Protein AF-A0A540VEU3-F1 (afdb_monomer_lite)

Organism: NCBI:txid1204385

Radius of gyration: 24.9 Å; chains: 1; bounding box: 62×46×60 Å

Foldseek 3Di:
DDDPLVVLVVVLVVCPVPLQVSLVSLLVQLDPVDADVSLLSSLVSLLVRPDLVSLVSLVVSLVVCVVVQCPRPPLCPSVLSSLSSCLVNPEPVCLVVLVCQLPDWHQDPDRRATRSLSSNLSSLNSCVSHVPPCSLVSLLCFLQDPRQDLVPSGPNLSSLVVCLVVVVLPSLVVQLPDDPVRHRLQSLLSSLLSCLAPDPVCLVVSCVVPLPPPDLSNLNSPLNSQQNRPVHHPPLVSLLVCLQPNPDLVSNLSSLLCLLVVPDPVSVVSLLVSLLVRQDLSSLVSNLVNLVVPVPDPSSVVSNVSSVVNVVVD

Structure (mmCIF, N/CA/C/O backbone):
data_AF-A0A540VEU3-F1
#
_entry.id   AF-A0A540VEU3-F1
#
loop_
_atom_site.group_PDB
_atom_site.id
_atom_site.type_symbol
_atom_site.label_atom_id
_atom_site.label_alt_id
_atom_site.label_comp_id
_atom_site.label_asym_id
_atom_site.label_entity_id
_atom_site.label_seq_id
_atom_site.pdbx_PDB_ins_code
_atom_site.Cartn_x
_atom_site.Cartn_y
_atom_site.Cartn_z
_atom_site.occupancy
_atom_site.B_iso_or_equiv
_atom_site.auth_seq_id
_atom_site.auth_comp_id
_atom_site.auth_asym_id
_atom_site.auth_atom_id
_atom_site.pdbx_PDB_model_num
ATOM 1 N N . MET A 1 1 ? 13.322 27.407 -35.351 1.00 46.12 1 MET A N 1
ATOM 2 C CA . MET A 1 1 ? 13.446 25.940 -35.495 1.00 46.12 1 MET A CA 1
ATOM 3 C C . MET A 1 1 ? 13.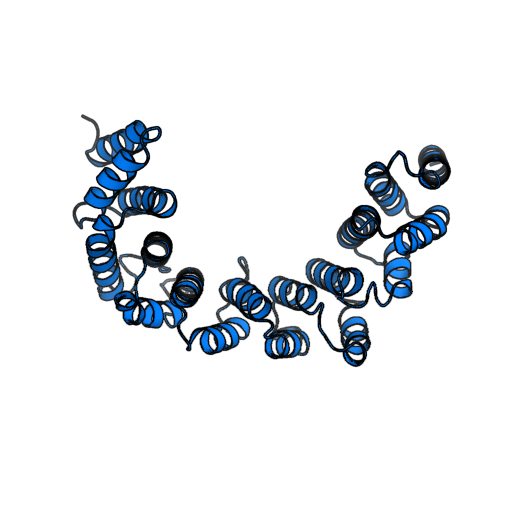249 25.340 -34.114 1.00 46.12 1 MET A C 1
ATOM 5 O O . MET A 1 1 ? 13.962 25.756 -33.205 1.00 46.12 1 MET A O 1
ATOM 9 N N . ALA A 1 2 ? 12.239 24.488 -33.925 1.00 49.38 2 ALA A N 1
ATOM 10 C CA . ALA A 1 2 ? 12.034 23.798 -32.650 1.00 49.38 2 ALA A CA 1
ATOM 11 C C . ALA A 1 2 ? 13.223 22.861 -32.379 1.00 49.38 2 ALA A C 1
ATOM 13 O O . ALA A 1 2 ? 13.887 22.408 -33.314 1.00 49.38 2 ALA A O 1
ATOM 14 N N . ARG A 1 3 ? 13.561 22.611 -31.109 1.00 62.72 3 ARG A N 1
ATOM 15 C CA . ARG A 1 3 ? 14.628 21.651 -30.797 1.00 62.72 3 ARG A CA 1
ATOM 16 C C . ARG A 1 3 ? 14.104 20.237 -31.091 1.00 62.72 3 ARG A C 1
ATOM 18 O O . ARG A 1 3 ? 12.946 19.965 -30.792 1.00 62.72 3 ARG A O 1
ATOM 25 N N . PRO A 1 4 ? 14.942 19.296 -31.563 1.00 69.94 4 PRO A N 1
ATOM 26 C CA . PRO A 1 4 ? 14.507 17.937 -31.933 1.00 69.94 4 PRO A CA 1
ATOM 27 C C . PRO A 1 4 ? 13.807 17.158 -30.797 1.00 69.94 4 PRO A C 1
ATOM 29 O O . PRO A 1 4 ? 13.032 16.234 -31.042 1.00 69.94 4 PRO A O 1
ATOM 32 N N . LYS A 1 5 ? 14.045 17.543 -29.534 1.00 77.12 5 LYS A N 1
ATOM 33 C CA . LYS A 1 5 ? 13.323 17.032 -28.358 1.00 77.12 5 LYS A CA 1
ATOM 34 C C . LYS A 1 5 ? 11.842 17.437 -28.354 1.00 77.12 5 LYS A C 1
ATOM 36 O O . LYS A 1 5 ? 11.004 16.614 -27.994 1.00 77.12 5 LYS A O 1
ATOM 41 N N . ASP A 1 6 ? 11.534 18.674 -28.729 1.00 82.19 6 ASP A N 1
ATOM 42 C CA . ASP A 1 6 ? 10.184 19.236 -28.650 1.00 82.19 6 ASP A CA 1
ATOM 43 C C . ASP A 1 6 ? 9.285 18.611 -29.722 1.00 82.19 6 ASP A C 1
ATOM 45 O O . ASP A 1 6 ? 8.168 18.205 -29.423 1.00 82.19 6 ASP A O 1
ATOM 49 N N . GLU A 1 7 ? 9.819 18.408 -30.928 1.00 90.44 7 GLU A N 1
ATOM 50 C CA . GLU A 1 7 ? 9.122 17.726 -32.028 1.00 90.44 7 GLU A CA 1
ATOM 51 C C . GLU A 1 7 ? 8.808 16.262 -31.683 1.00 90.44 7 GLU A C 1
ATOM 53 O O . GLU A 1 7 ? 7.692 15.793 -31.893 1.00 90.44 7 GLU A O 1
ATOM 58 N N . THR A 1 8 ? 9.763 15.550 -31.069 1.00 94.06 8 THR A N 1
ATOM 59 C CA . THR A 1 8 ? 9.564 14.154 -30.638 1.00 94.06 8 THR A CA 1
ATOM 60 C C . THR A 1 8 ? 8.440 14.041 -29.601 1.00 94.06 8 THR A C 1
ATOM 62 O O . THR A 1 8 ? 7.600 13.144 -29.677 1.00 94.06 8 THR A O 1
ATOM 65 N N . MET A 1 9 ? 8.414 14.953 -28.626 1.00 94.62 9 MET A N 1
ATOM 66 C CA . MET A 1 9 ? 7.387 14.978 -27.582 1.00 94.62 9 MET A CA 1
ATOM 67 C C . MET A 1 9 ? 6.013 15.358 -28.140 1.00 94.62 9 MET A C 1
ATOM 69 O O . MET A 1 9 ? 5.022 14.729 -27.776 1.00 94.62 9 MET A O 1
ATOM 73 N N . GLN A 1 10 ? 5.956 16.332 -29.052 1.00 94.56 10 GLN A N 1
ATOM 74 C CA . GLN A 1 10 ? 4.725 16.714 -29.746 1.00 94.56 10 GLN A CA 1
ATOM 75 C C . GLN A 1 10 ? 4.165 15.557 -30.572 1.00 94.56 10 GLN A C 1
ATOM 77 O O . GLN A 1 10 ? 2.971 15.290 -30.504 1.00 94.56 10 GLN A O 1
ATOM 82 N N . GLN A 1 11 ? 5.014 14.822 -31.293 1.00 96.12 11 GLN A N 1
ATOM 83 C CA . GLN A 1 11 ? 4.578 13.654 -32.055 1.00 96.12 11 GLN A CA 1
ATOM 84 C C . GLN A 1 11 ? 4.037 12.544 -31.143 1.00 96.12 11 GLN A C 1
ATOM 86 O O . GLN A 1 11 ? 2.986 11.974 -31.427 1.00 96.12 11 GLN A O 1
ATOM 91 N N . LEU A 1 12 ? 4.708 12.265 -30.019 1.00 96.38 12 LEU A N 1
ATOM 92 C CA . LEU A 1 12 ? 4.225 11.283 -29.044 1.00 96.38 12 LEU A CA 1
ATOM 93 C C . LEU A 1 12 ? 2.861 11.690 -28.457 1.00 96.38 12 LEU A C 1
ATOM 95 O O . LEU A 1 12 ? 2.008 10.832 -28.242 1.00 96.38 12 LEU A O 1
ATOM 99 N N . GLN A 1 13 ? 2.643 12.986 -28.218 1.00 96.12 13 GLN A N 1
ATOM 100 C CA . GLN A 1 13 ? 1.366 13.527 -27.740 1.00 96.12 13 GLN A CA 1
ATOM 101 C C . GLN A 1 13 ? 0.275 13.507 -28.814 1.00 96.12 13 GLN A C 1
ATOM 103 O O . GLN A 1 13 ? -0.867 13.181 -28.504 1.00 96.12 13 GLN A O 1
ATOM 108 N N . ALA A 1 14 ? 0.612 13.803 -30.070 1.00 97.31 14 ALA A N 1
ATOM 109 C CA . ALA A 1 14 ? -0.336 13.783 -31.182 1.00 97.31 14 ALA A CA 1
ATOM 110 C C . ALA A 1 14 ? -0.962 12.392 -31.389 1.00 97.31 14 ALA A C 1
ATOM 112 O O . ALA A 1 14 ? -2.118 12.291 -31.784 1.00 97.31 14 ALA A O 1
ATOM 113 N N . LEU A 1 15 ? -0.227 11.326 -31.053 1.00 97.88 15 LEU A N 1
ATOM 114 C CA . LEU A 1 15 ? -0.694 9.939 -31.122 1.00 97.88 15 LEU A CA 1
ATOM 115 C C . LEU A 1 15 ? -1.530 9.495 -29.903 1.00 97.88 15 LEU A C 1
ATOM 117 O O . LEU A 1 15 ? -1.881 8.324 -29.817 1.00 97.88 15 LEU A O 1
ATOM 121 N N . ALA A 1 16 ? -1.868 10.374 -28.951 1.00 96.50 16 ALA A N 1
ATOM 122 C CA . ALA A 1 16 ? -2.561 9.984 -27.711 1.00 96.50 16 ALA A CA 1
ATOM 123 C C . ALA A 1 16 ? -3.934 9.317 -27.924 1.00 96.50 16 ALA A C 1
ATOM 125 O O . ALA A 1 16 ? -4.389 8.565 -27.065 1.00 96.50 16 ALA A O 1
ATOM 126 N N . HIS A 1 17 ? -4.586 9.569 -29.061 1.00 97.06 17 HIS A N 1
ATOM 127 C CA . HIS A 1 17 ? -5.858 8.938 -29.428 1.00 97.06 17 HIS A CA 1
ATOM 128 C C . HIS A 1 17 ? -5.688 7.621 -30.206 1.00 97.06 17 HIS A C 1
ATOM 130 O O . HIS A 1 17 ? -6.678 6.979 -30.546 1.00 97.06 17 HIS A O 1
ATOM 136 N N . GLU A 1 18 ? -4.447 7.187 -30.445 1.00 98.12 18 GLU A N 1
ATOM 137 C CA . GLU A 1 18 ? -4.097 5.955 -31.155 1.00 98.12 18 GLU A CA 1
ATOM 138 C C . GLU A 1 18 ? -3.132 5.097 -30.309 1.00 98.12 18 GLU A C 1
ATOM 140 O O . GLU A 1 18 ? -1.935 5.029 -30.608 1.00 98.12 18 GLU A O 1
ATOM 145 N N . PRO A 1 19 ? -3.617 4.404 -29.255 1.00 97.56 19 PRO A N 1
ATOM 146 C CA . PRO A 1 19 ? -2.767 3.738 -28.259 1.00 97.56 19 PRO A CA 1
ATOM 147 C C . PRO A 1 19 ? -1.689 2.812 -28.838 1.00 97.56 19 PRO A C 1
ATOM 149 O O . PRO A 1 19 ? -0.535 2.846 -28.415 1.00 97.56 19 PRO A O 1
ATOM 152 N N . ALA A 1 20 ? -2.041 2.009 -29.847 1.00 97.94 20 ALA A N 1
ATOM 153 C CA . ALA A 1 20 ? -1.109 1.085 -30.488 1.00 97.94 20 ALA A CA 1
ATOM 154 C C . ALA A 1 20 ? -0.002 1.813 -31.273 1.00 97.94 20 ALA A C 1
ATOM 156 O O . ALA A 1 20 ? 1.170 1.443 -31.173 1.00 97.94 20 ALA A O 1
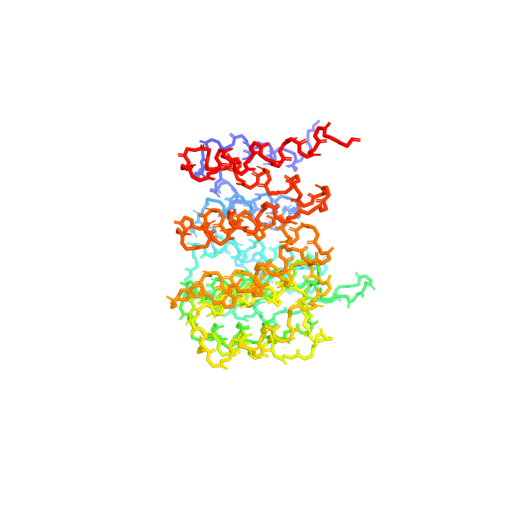ATOM 157 N N . ALA A 1 21 ? -0.356 2.865 -32.021 1.00 98.19 21 ALA A N 1
ATOM 158 C CA . ALA A 1 21 ? 0.604 3.677 -32.767 1.00 98.19 21 ALA A CA 1
ATOM 159 C C . ALA A 1 21 ? 1.501 4.481 -31.819 1.00 98.19 21 ALA A C 1
ATOM 161 O O . ALA A 1 21 ? 2.715 4.554 -32.022 1.00 98.19 21 ALA A O 1
ATOM 162 N N . GLN A 1 22 ? 0.926 5.020 -30.741 1.00 98.50 22 GLN A N 1
ATOM 163 C CA . GLN A 1 22 ? 1.665 5.722 -29.699 1.00 98.50 22 GLN A CA 1
ATOM 164 C C . GLN A 1 22 ? 2.698 4.812 -29.030 1.00 98.50 22 GLN A C 1
ATOM 166 O O . GLN A 1 22 ? 3.853 5.211 -28.878 1.00 98.50 22 GLN A O 1
ATOM 171 N N . ALA A 1 23 ? 2.313 3.585 -28.670 1.00 98.44 23 ALA A N 1
ATOM 172 C CA . ALA A 1 23 ? 3.204 2.619 -28.034 1.00 98.44 23 ALA A CA 1
ATOM 173 C C . ALA A 1 23 ? 4.316 2.139 -28.982 1.00 98.44 23 ALA A C 1
ATOM 175 O O . ALA A 1 23 ? 5.485 2.079 -28.591 1.00 98.44 23 ALA A O 1
ATOM 176 N N . ALA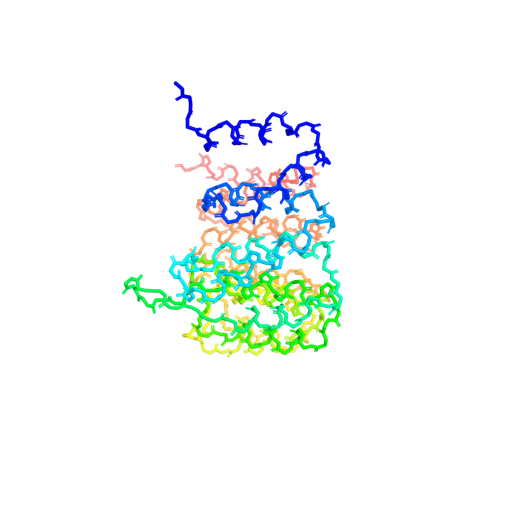 A 1 24 ? 3.983 1.878 -30.251 1.00 98.38 24 ALA A N 1
ATOM 177 C CA . ALA A 1 24 ? 4.972 1.553 -31.275 1.00 98.38 24 ALA A CA 1
ATOM 178 C C . ALA A 1 24 ? 5.977 2.701 -31.470 1.00 98.38 24 ALA A C 1
ATOM 180 O O . ALA A 1 24 ? 7.187 2.470 -31.491 1.00 98.38 24 ALA A O 1
ATOM 181 N N . PHE A 1 25 ? 5.503 3.951 -31.538 1.00 98.50 25 PHE A N 1
ATOM 182 C CA . PHE A 1 25 ? 6.374 5.120 -31.626 1.00 98.50 25 PHE A CA 1
ATOM 183 C C . PHE A 1 25 ? 7.244 5.272 -30.371 1.00 98.50 25 PHE A C 1
ATOM 185 O O . PHE A 1 25 ? 8.460 5.419 -30.498 1.00 98.50 25 PHE A O 1
ATOM 192 N N . ALA A 1 26 ? 6.665 5.143 -29.173 1.00 98.44 26 ALA A N 1
ATOM 193 C CA . ALA A 1 26 ? 7.379 5.188 -27.896 1.00 98.44 26 ALA A CA 1
ATOM 194 C C . ALA A 1 26 ? 8.529 4.171 -27.832 1.00 98.44 26 ALA A C 1
ATOM 196 O O . ALA A 1 26 ? 9.628 4.514 -27.390 1.00 98.44 26 ALA A O 1
ATOM 197 N N . ALA A 1 27 ? 8.330 2.954 -28.345 1.00 98.31 27 ALA A N 1
ATOM 198 C CA . ALA A 1 27 ? 9.375 1.933 -28.404 1.00 98.31 27 ALA A CA 1
ATOM 199 C C . ALA A 1 27 ? 10.611 2.395 -29.204 1.00 98.31 27 ALA A C 1
ATOM 201 O O . ALA A 1 27 ? 11.749 2.127 -28.807 1.00 98.31 27 ALA A O 1
ATOM 202 N N . THR A 1 28 ? 10.419 3.166 -30.283 1.00 97.75 28 THR A N 1
ATOM 203 C CA . THR A 1 28 ? 11.530 3.730 -31.081 1.00 97.75 28 THR A CA 1
ATOM 204 C C . THR A 1 28 ? 12.337 4.798 -30.330 1.00 97.75 28 THR A C 1
ATOM 206 O O . THR A 1 28 ? 13.493 5.084 -30.673 1.00 97.75 28 THR A O 1
ATOM 209 N N . LEU A 1 29 ? 11.757 5.371 -29.270 1.00 97.75 29 LEU A N 1
ATOM 210 C CA . LEU A 1 29 ? 12.364 6.423 -28.456 1.00 97.75 29 LEU A CA 1
ATOM 211 C C . LEU A 1 29 ? 13.278 5.885 -27.347 1.00 97.75 29 LEU A C 1
ATOM 213 O O . LEU A 1 29 ? 14.032 6.653 -26.755 1.00 97.75 29 LEU A O 1
ATOM 217 N N . LEU A 1 30 ? 13.304 4.571 -27.102 1.00 97.31 30 LEU A N 1
ATOM 218 C CA . LEU A 1 30 ? 14.138 3.936 -26.065 1.00 97.31 30 LEU A CA 1
ATOM 219 C C . LEU A 1 30 ? 15.633 3.834 -26.430 1.00 97.31 30 LEU A C 1
ATOM 221 O O . LEU A 1 30 ? 16.417 3.156 -25.765 1.00 97.31 30 LEU A O 1
ATOM 225 N N . THR A 1 31 ? 16.061 4.510 -27.494 1.00 94.12 31 THR A N 1
ATOM 226 C CA . THR A 1 31 ? 17.442 4.468 -27.983 1.00 94.12 31 THR A CA 1
ATOM 227 C C . THR A 1 31 ? 18.355 5.466 -27.250 1.00 94.12 31 THR A C 1
ATOM 229 O O . THR A 1 31 ? 17.885 6.467 -26.698 1.00 94.12 31 THR A O 1
ATOM 232 N N . PRO A 1 32 ? 19.688 5.249 -27.259 1.00 90.00 32 PRO A N 1
ATOM 233 C CA . PRO A 1 32 ? 20.646 6.130 -26.592 1.00 90.00 32 PRO A CA 1
ATOM 234 C C . PRO A 1 32 ? 20.684 7.586 -27.044 1.00 90.00 32 PRO A C 1
ATOM 236 O O . PRO A 1 32 ? 21.184 8.417 -26.291 1.00 90.00 32 PRO A O 1
ATOM 239 N N . ARG A 1 33 ? 20.182 7.885 -28.248 1.00 92.75 33 ARG A N 1
ATOM 240 C CA . ARG A 1 33 ? 20.184 9.239 -28.820 1.00 92.75 33 ARG A CA 1
ATOM 241 C C . ARG A 1 33 ? 19.256 10.207 -28.083 1.00 92.75 33 ARG A C 1
ATOM 243 O O . ARG A 1 33 ? 19.409 11.415 -28.223 1.00 92.75 33 ARG A O 1
ATOM 250 N N . TYR A 1 34 ? 18.293 9.684 -27.326 1.00 93.56 34 TYR A N 1
ATOM 251 C CA . TYR A 1 34 ? 17.326 10.481 -26.584 1.00 93.56 34 TYR A CA 1
ATOM 252 C C . TYR A 1 34 ? 17.726 10.633 -25.114 1.00 93.56 34 TYR A C 1
ATOM 254 O O . TYR A 1 34 ? 18.362 9.757 -24.527 1.00 93.56 34 TYR A O 1
ATOM 262 N N . GLY A 1 35 ? 17.357 11.772 -24.526 1.00 92.00 35 GLY A N 1
ATOM 263 C CA . GLY A 1 35 ? 17.616 12.081 -23.120 1.00 92.00 35 GLY A CA 1
ATOM 264 C C . GLY A 1 35 ? 16.517 11.588 -22.172 1.00 92.00 35 GLY A C 1
ATOM 265 O O . GLY A 1 35 ? 15.421 11.222 -22.600 1.00 92.00 35 GLY A O 1
ATOM 266 N N . ARG A 1 36 ? 16.794 11.679 -20.863 1.00 92.69 36 ARG A N 1
ATOM 267 C CA . ARG A 1 36 ? 15.941 11.194 -19.759 1.00 92.69 36 ARG A CA 1
ATOM 268 C C . ARG A 1 36 ? 14.462 11.557 -19.892 1.00 92.69 36 ARG A C 1
ATOM 270 O O . ARG A 1 36 ? 13.620 10.685 -19.741 1.00 92.69 36 ARG A O 1
ATOM 277 N N . SER A 1 37 ? 14.135 12.809 -20.212 1.00 93.81 37 SER A N 1
ATOM 278 C CA . SER A 1 37 ? 12.735 13.252 -20.309 1.00 93.81 37 SER A CA 1
ATOM 279 C C . SER A 1 37 ? 11.947 12.538 -21.414 1.00 93.81 37 SER A C 1
ATOM 281 O O . SER A 1 37 ? 10.765 12.270 -21.248 1.00 93.81 37 SER A O 1
ATOM 283 N N . VAL A 1 38 ? 12.599 12.232 -22.542 1.00 96.31 38 VAL A N 1
ATOM 284 C CA . VAL A 1 38 ? 11.963 11.503 -23.650 1.00 96.31 38 VAL A CA 1
ATOM 285 C C . VAL A 1 38 ? 11.781 10.037 -23.262 1.00 96.31 38 VAL A C 1
ATOM 287 O O . VAL A 1 38 ? 10.718 9.477 -23.505 1.00 96.31 38 VAL A O 1
ATOM 290 N N . HIS A 1 39 ? 12.772 9.431 -22.594 1.00 96.75 39 HIS A N 1
ATOM 291 C CA . HIS A 1 39 ? 12.632 8.073 -22.055 1.00 96.75 39 HIS A CA 1
ATOM 292 C C . HIS A 1 39 ? 11.503 7.980 -21.032 1.00 96.75 39 HIS A C 1
ATOM 294 O O . HIS A 1 39 ? 10.694 7.072 -21.137 1.00 96.75 39 HIS A O 1
ATOM 300 N N . GLN A 1 40 ? 11.389 8.925 -20.097 1.00 97.00 40 GLN A N 1
ATOM 301 C CA . GLN A 1 40 ? 10.294 8.940 -19.118 1.00 97.00 40 GLN A CA 1
ATOM 302 C C . GLN A 1 40 ? 8.922 8.995 -19.794 1.00 97.00 40 GLN A C 1
ATOM 304 O O . GLN A 1 40 ? 8.038 8.222 -19.437 1.00 97.00 40 GLN A O 1
ATOM 309 N N . ALA A 1 41 ? 8.755 9.861 -20.796 1.00 97.69 41 ALA A N 1
ATOM 310 C CA . ALA A 1 41 ? 7.503 9.960 -21.539 1.00 97.69 41 ALA A CA 1
ATOM 311 C C . ALA A 1 41 ? 7.187 8.674 -22.318 1.00 97.69 41 ALA A C 1
ATOM 313 O O . ALA A 1 41 ? 6.066 8.178 -22.256 1.00 97.69 41 ALA A O 1
ATOM 314 N N . ALA A 1 42 ? 8.179 8.105 -23.007 1.00 98.31 42 ALA A N 1
ATOM 315 C CA . ALA A 1 42 ? 8.021 6.853 -23.740 1.00 98.31 42 ALA A CA 1
ATOM 316 C C . ALA A 1 42 ? 7.675 5.674 -22.812 1.00 98.31 42 ALA A C 1
ATOM 318 O O . ALA A 1 42 ? 6.778 4.895 -23.116 1.00 98.31 42 ALA A O 1
ATOM 319 N N . LEU A 1 43 ? 8.345 5.566 -21.661 1.00 98.56 43 LEU A N 1
ATOM 320 C CA . LEU A 1 43 ? 8.078 4.528 -20.663 1.00 98.56 43 LEU A CA 1
ATOM 321 C C . LEU A 1 43 ? 6.681 4.672 -20.055 1.00 98.56 43 LEU A C 1
ATOM 323 O O . LEU A 1 43 ? 5.993 3.671 -19.910 1.00 98.56 43 LEU A O 1
ATOM 327 N N . ALA A 1 44 ? 6.223 5.899 -19.785 1.00 98.25 44 ALA A N 1
ATOM 328 C CA . ALA A 1 44 ? 4.863 6.140 -19.303 1.00 98.25 44 ALA A CA 1
ATOM 329 C C . ALA A 1 44 ? 3.789 5.715 -20.322 1.00 98.25 44 ALA A C 1
ATOM 331 O O . ALA A 1 44 ? 2.729 5.231 -19.928 1.00 98.25 44 ALA A O 1
ATOM 332 N N . VAL A 1 45 ? 4.052 5.865 -21.628 1.00 98.50 45 VAL A N 1
ATOM 333 C CA . VAL A 1 45 ? 3.171 5.315 -22.673 1.00 98.50 45 VAL A CA 1
ATOM 334 C C . VAL A 1 45 ? 3.192 3.788 -22.640 1.00 98.50 45 VAL A C 1
ATOM 336 O O . VAL A 1 45 ? 2.129 3.181 -22.630 1.00 98.50 45 VAL A O 1
ATOM 339 N N . LEU A 1 46 ? 4.373 3.166 -22.590 1.00 98.56 46 LEU A N 1
ATOM 340 C CA . LEU A 1 46 ? 4.510 1.702 -22.617 1.00 98.56 46 LEU A CA 1
ATOM 341 C C . LEU A 1 46 ? 3.949 1.010 -21.367 1.00 98.56 46 LEU A C 1
ATOM 343 O O . LEU A 1 46 ? 3.468 -0.112 -21.468 1.00 98.56 46 LEU A O 1
ATOM 347 N N . GLU A 1 47 ? 3.972 1.678 -20.213 1.00 98.12 47 GLU A N 1
ATOM 348 C CA . GLU A 1 47 ? 3.322 1.208 -18.984 1.00 98.12 47 GLU A CA 1
ATOM 349 C C . GLU A 1 47 ? 1.791 1.162 -19.135 1.00 98.12 47 GLU A C 1
ATOM 351 O O . GLU A 1 47 ? 1.157 0.205 -18.700 1.00 98.12 47 GLU A O 1
ATOM 356 N N . ARG A 1 48 ? 1.184 2.155 -19.804 1.00 98.00 48 ARG A N 1
ATOM 357 C CA . ARG A 1 48 ? -0.273 2.202 -20.055 1.00 98.00 48 ARG A CA 1
ATOM 358 C C . ARG A 1 48 ? -0.713 1.341 -21.235 1.00 98.00 48 ARG A C 1
ATOM 360 O O . ARG A 1 48 ? -1.829 0.826 -21.251 1.00 98.00 48 ARG A O 1
ATOM 367 N N . HIS A 1 49 ? 0.140 1.235 -22.247 1.00 98.25 49 HIS A N 1
ATOM 368 C CA . HIS A 1 49 ? -0.132 0.564 -23.512 1.00 98.25 49 HIS A CA 1
ATOM 369 C C . HIS A 1 49 ? 1.013 -0.409 -23.822 1.00 98.25 49 HIS A C 1
ATOM 371 O O . HIS A 1 49 ? 1.933 -0.063 -24.572 1.00 98.25 49 HIS A O 1
ATOM 377 N N . PRO A 1 50 ? 0.977 -1.625 -23.241 1.00 97.69 50 PRO A N 1
ATOM 378 C CA . PRO A 1 50 ? 2.029 -2.614 -23.420 1.00 97.69 50 PRO A CA 1
ATOM 379 C C . PRO A 1 50 ? 2.247 -2.948 -24.897 1.00 97.69 50 PRO A C 1
ATOM 381 O O . PRO A 1 50 ? 1.312 -3.260 -25.634 1.00 97.69 50 PRO A O 1
ATOM 384 N N . HIS A 1 51 ? 3.505 -2.911 -25.331 1.00 98.12 51 HIS A N 1
ATOM 385 C CA . HIS A 1 51 ? 3.911 -3.226 -26.696 1.00 98.12 51 HIS A CA 1
ATOM 386 C C . HIS A 1 51 ? 5.022 -4.285 -26.679 1.00 98.12 51 HIS A C 1
ATOM 388 O O . HIS A 1 51 ? 6.192 -3.920 -26.550 1.00 98.12 51 HIS A O 1
ATOM 394 N N . PRO A 1 52 ? 4.698 -5.587 -26.826 1.00 97.38 52 PRO A N 1
ATOM 395 C CA . PRO A 1 52 ? 5.674 -6.676 -26.715 1.00 97.38 52 PRO A CA 1
ATOM 396 C C . PRO A 1 52 ? 6.957 -6.513 -27.556 1.00 97.38 52 PRO A C 1
ATOM 398 O O . PRO A 1 52 ? 8.036 -6.813 -27.040 1.00 97.38 52 PRO A O 1
ATOM 401 N N . PRO A 1 53 ? 6.922 -5.969 -28.794 1.00 97.81 53 PRO A N 1
ATOM 402 C CA . PRO A 1 53 ? 8.147 -5.710 -29.560 1.00 97.81 53 PRO A CA 1
ATOM 403 C C . PRO A 1 53 ? 9.131 -4.723 -28.902 1.00 97.81 53 PRO A C 1
ATOM 405 O O . PRO A 1 53 ? 10.308 -4.702 -29.262 1.00 97.81 53 PRO A O 1
ATOM 408 N N . ALA A 1 54 ? 8.694 -3.914 -27.926 1.00 98.00 54 ALA A N 1
ATOM 409 C CA . ALA A 1 54 ? 9.557 -2.991 -27.184 1.00 98.00 54 ALA A CA 1
ATOM 410 C C . ALA A 1 54 ? 10.492 -3.695 -26.189 1.00 98.00 54 ALA A C 1
ATOM 412 O O . ALA A 1 54 ? 11.459 -3.082 -25.730 1.00 98.00 54 ALA A O 1
ATOM 413 N N . ARG A 1 55 ? 10.234 -4.963 -25.850 1.00 97.75 55 ARG A N 1
ATOM 414 C CA . ARG A 1 55 ? 10.920 -5.678 -24.768 1.00 97.75 55 ARG A CA 1
ATOM 415 C C . ARG A 1 55 ? 12.444 -5.701 -24.908 1.00 97.75 55 ARG A C 1
ATOM 417 O O . ARG A 1 55 ? 13.151 -5.323 -23.978 1.00 97.75 55 ARG A O 1
ATOM 424 N N . GLU A 1 56 ? 12.965 -6.018 -26.090 1.00 97.00 56 GLU A N 1
ATOM 425 C CA . GLU A 1 56 ? 14.413 -5.981 -26.358 1.00 97.00 56 GLU A CA 1
ATOM 426 C C . GLU A 1 56 ? 15.016 -4.578 -26.166 1.00 97.00 56 GLU A C 1
ATOM 428 O O . GLU A 1 56 ? 16.134 -4.411 -25.671 1.00 97.00 56 GLU A O 1
ATOM 433 N N . ALA A 1 57 ? 14.277 -3.529 -26.538 1.00 98.00 57 ALA A N 1
ATOM 434 C CA . ALA A 1 57 ? 14.723 -2.155 -26.338 1.00 98.00 57 ALA A CA 1
ATOM 435 C C . ALA A 1 57 ? 14.721 -1.762 -24.850 1.00 98.00 57 ALA A C 1
ATOM 437 O O . ALA A 1 57 ? 15.670 -1.114 -24.404 1.00 98.00 57 ALA A O 1
ATOM 438 N N . LEU A 1 58 ? 13.718 -2.204 -24.083 1.00 98.31 58 LEU A N 1
ATOM 439 C CA . LEU A 1 58 ? 13.648 -2.035 -22.628 1.00 98.31 58 LEU A CA 1
ATOM 440 C C . LEU A 1 58 ? 14.835 -2.717 -21.930 1.00 98.31 58 LEU A C 1
ATOM 442 O O . LEU A 1 58 ? 15.510 -2.078 -21.122 1.00 98.31 58 LEU A O 1
ATOM 446 N N . HIS A 1 59 ? 15.165 -3.958 -22.304 1.00 98.06 59 HIS A N 1
ATOM 447 C CA . HIS A 1 59 ? 16.317 -4.688 -21.759 1.00 98.06 59 HIS A CA 1
ATOM 448 C C . HIS A 1 59 ? 17.639 -3.970 -22.026 1.00 98.06 59 HIS A C 1
ATOM 450 O O . HIS A 1 59 ? 18.414 -3.722 -21.099 1.00 98.06 59 HIS A O 1
ATOM 456 N N . ARG A 1 60 ? 17.888 -3.573 -23.281 1.00 97.44 60 ARG A N 1
ATOM 457 C CA . ARG A 1 60 ? 19.105 -2.828 -23.642 1.00 97.44 60 ARG A CA 1
ATOM 458 C C . ARG A 1 60 ? 19.211 -1.505 -22.888 1.00 97.44 60 ARG A C 1
ATOM 460 O O . ARG A 1 60 ? 20.302 -1.124 -22.460 1.00 97.44 60 ARG A O 1
ATOM 467 N N . LEU A 1 61 ? 18.092 -0.798 -22.722 1.00 97.12 61 LEU A N 1
ATOM 468 C CA . LEU A 1 61 ? 18.056 0.441 -21.953 1.00 97.12 61 LEU A CA 1
ATOM 469 C C . LEU A 1 61 ? 18.390 0.181 -20.478 1.00 97.12 61 LEU A C 1
ATOM 471 O O . LEU A 1 61 ? 19.259 0.869 -19.941 1.00 97.12 61 LEU A O 1
ATOM 475 N N . TYR A 1 62 ? 17.774 -0.829 -19.859 1.00 97.44 62 TYR A N 1
ATOM 476 C CA . TYR A 1 62 ? 18.022 -1.213 -18.468 1.00 97.44 62 TYR A CA 1
ATOM 477 C C . TYR A 1 62 ? 19.494 -1.557 -18.226 1.00 97.44 62 TYR A C 1
ATOM 479 O O . TYR A 1 62 ? 20.134 -0.964 -17.358 1.00 97.44 62 TYR A O 1
ATOM 487 N N . GLN A 1 63 ? 20.060 -2.462 -19.031 1.00 95.75 63 GLN A N 1
ATOM 488 C CA . GLN A 1 63 ? 21.455 -2.905 -18.911 1.00 95.75 63 GLN A CA 1
ATOM 489 C C . GLN A 1 63 ? 22.433 -1.733 -19.013 1.00 95.75 63 GLN A C 1
ATOM 491 O O . GLN A 1 63 ? 23.390 -1.640 -18.244 1.00 95.75 63 GLN A O 1
ATOM 496 N N . ARG A 1 64 ? 22.166 -0.793 -19.924 1.00 94.75 64 ARG A N 1
ATOM 497 C CA . ARG A 1 64 ? 22.983 0.411 -20.091 1.00 94.75 64 ARG A CA 1
ATOM 498 C C . ARG A 1 64 ? 22.940 1.328 -18.870 1.00 94.75 64 ARG A C 1
ATOM 500 O O . ARG A 1 64 ? 23.975 1.889 -18.515 1.00 94.75 64 ARG A O 1
ATOM 507 N N . LEU A 1 65 ? 21.766 1.522 -18.267 1.00 94.44 65 LEU A N 1
ATOM 508 C CA . LEU A 1 65 ? 21.632 2.325 -17.046 1.00 94.44 65 LEU A CA 1
ATOM 509 C C . LEU A 1 65 ? 22.335 1.637 -15.872 1.00 94.44 65 LEU A C 1
ATOM 511 O O . LEU A 1 65 ? 23.097 2.282 -15.158 1.00 94.44 65 LEU A O 1
ATOM 515 N N . ASN A 1 66 ? 22.162 0.320 -15.748 1.00 92.94 66 ASN A N 1
ATOM 516 C CA . ASN A 1 66 ? 22.791 -0.489 -14.709 1.00 92.94 66 ASN A CA 1
ATOM 517 C C . ASN A 1 66 ? 24.330 -0.433 -14.773 1.00 92.94 66 ASN A C 1
ATOM 519 O O . ASN A 1 66 ? 24.995 -0.275 -13.754 1.00 92.94 66 ASN A O 1
ATOM 523 N N . ALA A 1 67 ? 24.906 -0.477 -15.979 1.00 91.62 67 ALA A N 1
ATOM 524 C CA . ALA A 1 67 ? 26.355 -0.425 -16.182 1.00 91.62 67 ALA A CA 1
ATOM 525 C C . ALA A 1 67 ? 27.002 0.925 -15.807 1.00 91.62 67 ALA A C 1
ATOM 527 O O . ALA A 1 67 ? 28.218 0.994 -15.652 1.00 91.62 67 ALA A O 1
ATOM 528 N N . ARG A 1 68 ? 26.220 2.008 -15.685 1.00 83.06 68 ARG A N 1
ATOM 529 C CA . ARG A 1 68 ? 26.721 3.371 -15.422 1.00 83.06 68 ARG A CA 1
ATOM 530 C C . ARG A 1 68 ? 26.585 3.821 -13.961 1.00 83.06 68 ARG A C 1
ATOM 532 O O . ARG A 1 68 ? 26.754 5.010 -13.710 1.00 83.06 68 ARG A O 1
ATOM 539 N N . GLN A 1 69 ? 26.283 2.894 -13.044 1.00 68.06 69 GLN A N 1
ATOM 540 C CA . GLN A 1 69 ? 26.303 3.069 -11.579 1.00 68.06 69 GLN A CA 1
ATOM 541 C C . GLN A 1 69 ? 25.787 4.448 -11.110 1.00 68.06 69 GLN A C 1
ATOM 543 O O . GLN A 1 69 ? 26.548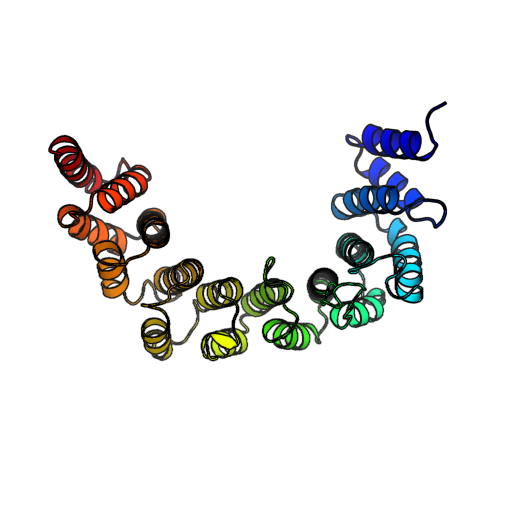 5.298 -10.656 1.00 68.06 69 GLN A O 1
ATOM 548 N N . GLY A 1 70 ? 24.487 4.695 -11.288 1.00 70.38 70 GLY A N 1
ATOM 549 C CA . GLY A 1 70 ? 23.775 5.863 -10.752 1.00 70.38 70 GLY A CA 1
ATOM 550 C C . GLY A 1 70 ? 23.936 7.185 -11.509 1.00 70.38 70 GLY A C 1
ATOM 551 O O . GLY A 1 70 ? 22.983 7.950 -11.599 1.00 70.38 70 GLY A O 1
ATOM 552 N N . ALA A 1 71 ? 25.058 7.456 -12.185 1.00 81.31 71 ALA A N 1
ATOM 553 C CA . ALA A 1 71 ? 25.252 8.748 -12.870 1.00 81.31 71 ALA A CA 1
ATOM 554 C C . ALA A 1 71 ? 24.217 9.028 -13.984 1.00 81.31 71 ALA A C 1
ATOM 556 O O . ALA A 1 71 ? 23.866 10.176 -14.256 1.00 81.31 71 ALA A O 1
ATOM 557 N N . ALA A 1 72 ? 23.727 7.977 -14.649 1.00 85.00 72 ALA A N 1
ATOM 558 C CA . ALA A 1 72 ? 22.729 8.083 -15.716 1.00 85.00 72 ALA A CA 1
ATOM 559 C C . ALA A 1 72 ? 21.274 7.968 -15.221 1.00 85.00 72 ALA A C 1
ATOM 561 O O . ALA A 1 72 ? 20.352 8.310 -15.963 1.00 85.00 72 ALA A O 1
ATOM 562 N N . ASP A 1 73 ? 21.076 7.466 -14.004 1.00 91.75 73 ASP A N 1
ATOM 563 C CA . ASP A 1 73 ? 19.775 7.165 -13.405 1.00 91.75 73 ASP A CA 1
ATOM 564 C C . ASP A 1 73 ? 19.872 7.242 -11.872 1.00 91.75 73 ASP A C 1
ATOM 566 O O . ASP A 1 73 ? 19.760 6.208 -11.207 1.00 91.75 73 ASP A O 1
ATOM 570 N N . PRO A 1 74 ? 20.144 8.443 -11.317 1.00 87.88 74 PRO A N 1
ATOM 571 C CA . PRO A 1 74 ? 20.309 8.604 -9.879 1.00 87.88 74 PRO A CA 1
ATOM 572 C C . PRO A 1 74 ? 18.981 8.284 -9.206 1.00 87.88 74 PRO A C 1
ATOM 574 O O . PRO A 1 74 ? 17.944 8.810 -9.627 1.00 87.88 74 PRO A O 1
ATOM 577 N N . GLY A 1 75 ? 19.021 7.379 -8.232 1.00 88.69 75 GLY A N 1
ATOM 578 C CA . GLY A 1 75 ? 17.829 6.889 -7.540 1.00 88.69 75 GLY A CA 1
ATOM 579 C C . GLY A 1 75 ? 16.985 5.913 -8.352 1.00 88.69 75 GLY A C 1
ATOM 580 O O . GLY A 1 75 ? 15.833 5.643 -8.036 1.00 88.69 75 GLY A O 1
ATOM 581 N N . THR A 1 76 ? 17.541 5.342 -9.422 1.00 94.88 76 THR A N 1
ATOM 582 C CA . THR A 1 76 ? 16.957 4.200 -10.147 1.00 94.88 76 THR A CA 1
ATOM 583 C C . THR A 1 76 ? 15.583 4.438 -10.801 1.00 94.88 76 THR A C 1
ATOM 585 O O . THR A 1 76 ? 14.950 3.492 -11.273 1.00 94.88 76 THR A O 1
ATOM 588 N N . TYR A 1 77 ? 15.093 5.683 -10.863 1.00 95.06 77 TYR A N 1
ATOM 589 C CA . TYR A 1 77 ? 13.732 5.999 -11.315 1.00 95.06 77 TYR A CA 1
ATOM 590 C C . TYR A 1 77 ? 13.439 5.536 -12.748 1.00 95.06 77 TYR A C 1
ATOM 592 O O . TYR A 1 77 ? 12.326 5.083 -13.032 1.00 95.06 77 TYR A O 1
ATOM 600 N N . LEU A 1 78 ? 14.407 5.652 -13.666 1.00 96.75 78 LEU A N 1
ATOM 601 C CA . LEU A 1 78 ? 14.256 5.145 -15.031 1.00 96.75 78 LEU A CA 1
ATOM 602 C C . LEU A 1 78 ? 14.243 3.621 -15.044 1.00 96.75 78 LEU A C 1
ATOM 604 O O . LEU A 1 78 ? 13.393 3.048 -15.721 1.00 96.75 78 LEU A O 1
ATOM 608 N N . ARG A 1 79 ? 15.132 2.954 -14.300 1.00 97.88 79 ARG A N 1
ATOM 609 C CA . ARG A 1 79 ? 15.103 1.488 -14.175 1.00 97.88 79 ARG A CA 1
ATOM 610 C C . ARG A 1 79 ? 13.787 0.992 -13.582 1.00 97.88 79 ARG A C 1
ATOM 612 O O . ARG A 1 79 ? 13.219 0.049 -14.123 1.00 97.88 79 ARG A O 1
ATOM 619 N N . ALA A 1 80 ? 13.250 1.658 -12.563 1.00 98.19 80 ALA A N 1
ATOM 620 C CA . ALA A 1 80 ? 11.940 1.336 -12.002 1.00 98.19 80 ALA A CA 1
ATOM 621 C C . ALA A 1 80 ? 10.817 1.507 -13.045 1.00 98.19 80 ALA A C 1
ATOM 623 O O . ALA A 1 80 ? 9.957 0.639 -13.173 1.00 98.19 80 ALA A O 1
ATOM 624 N N . ALA A 1 81 ? 10.848 2.585 -13.838 1.00 98.50 81 ALA A N 1
ATOM 625 C CA . ALA A 1 81 ? 9.894 2.803 -14.930 1.00 98.50 81 ALA A CA 1
ATOM 626 C C . ALA A 1 81 ? 10.022 1.760 -16.054 1.00 98.50 81 ALA A C 1
ATOM 628 O O . ALA A 1 81 ? 9.015 1.337 -16.614 1.00 98.50 81 ALA A O 1
ATOM 629 N N . ILE A 1 82 ? 11.238 1.298 -16.358 1.00 98.62 82 ILE A N 1
ATOM 630 C CA . ILE A 1 82 ? 11.465 0.196 -17.302 1.00 98.62 82 ILE A CA 1
ATOM 631 C C . ILE A 1 82 ? 10.853 -1.099 -16.776 1.00 98.62 82 ILE A C 1
ATOM 633 O O . ILE A 1 82 ? 10.168 -1.778 -17.532 1.00 98.62 82 ILE A O 1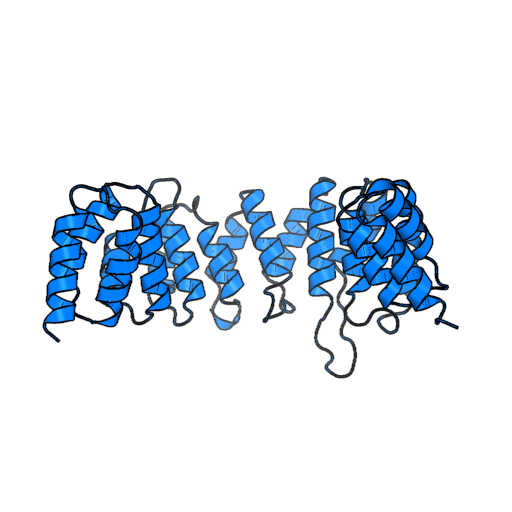
ATOM 637 N N . VAL A 1 83 ? 11.063 -1.430 -15.499 1.00 98.69 83 VAL A N 1
ATOM 638 C CA . VAL A 1 83 ? 10.482 -2.635 -14.888 1.00 98.69 83 VAL A CA 1
ATOM 639 C C . VAL A 1 83 ? 8.952 -2.576 -14.897 1.00 98.69 83 VAL A C 1
ATOM 641 O O . VAL A 1 83 ? 8.324 -3.560 -15.276 1.00 98.69 83 VAL A O 1
ATOM 644 N N . ARG A 1 84 ? 8.339 -1.426 -14.582 1.00 98.75 84 ARG A N 1
ATOM 645 C CA . ARG A 1 84 ? 6.876 -1.256 -14.687 1.00 98.75 84 ARG A CA 1
ATOM 646 C C . ARG A 1 84 ? 6.361 -1.399 -16.119 1.00 98.75 84 ARG A C 1
ATOM 648 O O . ARG A 1 84 ? 5.362 -2.074 -16.329 1.00 98.75 84 ARG A O 1
ATOM 655 N N . ALA A 1 85 ? 7.058 -0.823 -17.098 1.00 98.50 85 ALA A N 1
ATOM 656 C CA . ALA A 1 85 ? 6.706 -0.989 -18.507 1.00 98.50 85 ALA A CA 1
ATOM 657 C C . ALA A 1 85 ? 6.898 -2.437 -18.995 1.00 98.50 85 ALA A C 1
ATOM 659 O O . ALA A 1 85 ? 6.141 -2.898 -19.842 1.00 98.50 85 ALA A O 1
ATOM 660 N N . LEU A 1 86 ? 7.891 -3.162 -18.469 1.00 98.25 86 LEU A N 1
ATOM 661 C CA . LEU A 1 86 ? 8.167 -4.559 -18.813 1.00 98.25 86 LEU A CA 1
ATOM 662 C C . LEU A 1 86 ? 7.153 -5.526 -18.190 1.00 98.25 86 LEU A C 1
ATOM 664 O O . LEU A 1 86 ? 6.791 -6.498 -18.839 1.00 98.25 86 LEU A O 1
ATOM 668 N N . ARG A 1 87 ? 6.693 -5.259 -16.963 1.00 98.19 87 ARG A N 1
ATOM 669 C CA . ARG A 1 87 ? 5.804 -6.116 -16.161 1.00 98.19 87 ARG A CA 1
ATOM 670 C C . ARG A 1 87 ? 4.662 -6.786 -16.960 1.00 98.19 87 ARG A C 1
ATOM 672 O O . ARG A 1 87 ? 4.690 -8.008 -17.061 1.00 98.19 87 ARG A O 1
ATOM 679 N N . PRO A 1 88 ? 3.754 -6.058 -17.644 1.00 97.38 88 PRO A N 1
ATOM 680 C CA . PRO A 1 88 ? 2.624 -6.672 -18.360 1.00 97.38 88 PRO A CA 1
ATOM 681 C C . PRO A 1 88 ? 3.016 -7.502 -19.597 1.00 97.38 88 PRO A C 1
ATOM 683 O O . PRO A 1 88 ? 2.163 -8.136 -20.213 1.00 97.38 88 PRO A O 1
ATOM 686 N N . MET A 1 89 ? 4.284 -7.467 -20.009 1.00 96.75 89 MET A N 1
ATOM 687 C CA . MET A 1 89 ? 4.831 -8.238 -21.132 1.00 96.75 89 MET A CA 1
ATOM 688 C C . MET A 1 89 ? 6.022 -9.113 -20.709 1.00 96.75 89 MET A C 1
ATOM 690 O O . MET A 1 89 ? 6.770 -9.595 -21.568 1.00 96.75 89 MET A O 1
ATOM 694 N N . ALA A 1 90 ? 6.227 -9.277 -19.400 1.00 97.38 90 ALA A N 1
ATOM 695 C CA . ALA A 1 90 ? 7.328 -10.040 -18.850 1.00 97.38 90 ALA A CA 1
ATOM 696 C C . ALA A 1 90 ? 7.145 -11.529 -19.160 1.00 97.38 90 ALA A C 1
ATOM 698 O O . ALA A 1 90 ? 6.039 -12.049 -19.295 1.00 97.38 90 ALA A O 1
ATOM 699 N N . THR A 1 91 ? 8.258 -12.237 -19.274 1.00 97.31 91 THR A N 1
ATOM 700 C CA . THR A 1 91 ? 8.291 -13.688 -19.465 1.00 97.31 91 THR A CA 1
ATOM 701 C C . THR A 1 91 ? 9.351 -14.305 -18.555 1.00 97.31 91 THR A C 1
ATOM 703 O O . THR A 1 91 ? 10.203 -13.584 -18.028 1.00 97.31 91 THR A O 1
ATOM 706 N N . PRO A 1 92 ? 9.403 -15.643 -18.425 1.00 97.69 92 PRO A N 1
ATOM 707 C CA . PRO A 1 92 ? 10.397 -16.304 -17.582 1.00 97.69 92 PRO A CA 1
ATOM 708 C C . PRO A 1 92 ? 11.860 -15.933 -17.881 1.00 97.69 92 PRO A C 1
ATOM 710 O O . PRO A 1 92 ? 12.689 -15.968 -16.976 1.00 97.69 92 PRO A O 1
ATOM 713 N N . ALA A 1 93 ? 12.193 -15.528 -19.113 1.00 96.75 93 ALA A N 1
ATOM 714 C CA . ALA A 1 93 ? 13.548 -15.091 -19.465 1.00 96.75 93 ALA A CA 1
ATOM 715 C C . ALA A 1 93 ? 13.966 -13.760 -18.802 1.00 96.75 93 ALA A C 1
ATOM 717 O O . ALA A 1 93 ? 15.157 -13.467 -18.713 1.00 96.75 93 ALA A O 1
ATOM 718 N N . ASP A 1 94 ? 13.015 -12.971 -18.294 1.00 98.06 94 ASP A N 1
ATOM 719 C CA . ASP A 1 94 ? 13.281 -11.684 -17.634 1.00 98.06 94 ASP A CA 1
ATOM 720 C C . ASP A 1 94 ? 13.618 -11.846 -16.149 1.00 98.06 94 ASP A C 1
ATOM 722 O O . ASP A 1 94 ? 14.094 -10.914 -15.500 1.00 98.06 94 ASP A O 1
ATOM 726 N N . ARG A 1 95 ? 13.422 -13.054 -15.614 1.00 97.69 95 ARG A N 1
ATOM 727 C CA . ARG A 1 95 ? 13.566 -13.382 -14.198 1.00 97.69 95 ARG A CA 1
ATOM 728 C C . ARG A 1 95 ? 14.906 -12.953 -13.612 1.00 97.69 95 ARG A C 1
ATOM 730 O O . ARG A 1 95 ? 14.928 -12.327 -12.562 1.00 97.69 95 ARG A O 1
ATOM 737 N N . SER A 1 96 ? 16.016 -13.217 -14.301 1.00 97.31 96 SER A N 1
ATOM 738 C CA . SER A 1 96 ? 17.349 -12.841 -13.807 1.00 97.31 96 SER A CA 1
ATOM 739 C C . SER A 1 96 ? 17.510 -11.321 -13.651 1.00 97.31 96 SER A C 1
ATOM 741 O O . SER A 1 96 ? 18.064 -10.862 -12.652 1.00 97.31 96 SER A O 1
ATOM 743 N N . LEU A 1 97 ? 16.973 -10.533 -14.591 1.00 97.81 97 LEU A N 1
ATOM 744 C CA . LEU A 1 97 ? 16.984 -9.070 -14.508 1.00 97.81 97 LEU A CA 1
ATOM 745 C C . LEU A 1 97 ? 16.148 -8.590 -13.318 1.00 97.81 97 LEU A C 1
ATOM 747 O O . LEU A 1 97 ? 16.592 -7.728 -12.561 1.00 97.81 97 LEU A O 1
ATOM 751 N N . LEU A 1 98 ? 14.955 -9.157 -13.141 1.00 98.62 98 LEU A N 1
ATOM 752 C CA . LEU A 1 98 ? 14.036 -8.777 -12.068 1.00 98.62 98 LEU A CA 1
ATOM 753 C C . LEU A 1 98 ? 14.555 -9.194 -10.681 1.00 98.62 98 LEU A C 1
ATOM 755 O O . LEU A 1 98 ? 14.455 -8.420 -9.732 1.00 98.62 98 LEU A O 1
ATOM 759 N N . GLN A 1 99 ? 15.191 -10.362 -10.571 1.00 98.25 99 GLN A N 1
ATOM 760 C CA . GLN A 1 99 ? 15.873 -10.809 -9.352 1.00 98.25 99 GLN A CA 1
ATOM 761 C C . GLN A 1 99 ? 17.023 -9.869 -8.976 1.00 98.25 99 GLN A C 1
ATOM 763 O O . GLN A 1 99 ? 17.170 -9.508 -7.813 1.00 98.25 99 GLN A O 1
ATOM 768 N N . GLN A 1 100 ? 17.803 -9.398 -9.951 1.00 97.50 100 GLN A N 1
ATOM 769 C CA . GLN A 1 100 ? 18.816 -8.376 -9.687 1.00 97.50 100 GLN A CA 1
ATOM 770 C C . GLN A 1 100 ? 18.178 -7.053 -9.233 1.00 97.50 100 GLN A C 1
ATOM 772 O O . GLN A 1 100 ? 18.668 -6.410 -8.302 1.00 97.50 100 GLN A O 1
ATOM 777 N N . ALA A 1 101 ? 17.087 -6.635 -9.879 1.00 98.25 101 ALA A N 1
ATOM 778 C CA . ALA A 1 101 ? 16.390 -5.391 -9.568 1.00 98.25 101 ALA A CA 1
ATOM 779 C C . ALA A 1 101 ? 15.822 -5.375 -8.135 1.00 98.25 101 ALA A C 1
ATOM 781 O O . ALA A 1 101 ? 16.018 -4.394 -7.419 1.00 98.25 101 ALA A O 1
ATOM 782 N N . VAL A 1 102 ? 15.195 -6.466 -7.675 1.00 98.50 102 VAL A N 1
ATOM 783 C CA . VAL A 1 102 ? 14.596 -6.552 -6.324 1.00 98.50 102 VAL A CA 1
ATOM 784 C C . VAL A 1 102 ? 15.634 -6.542 -5.191 1.00 98.50 102 VAL A C 1
ATOM 786 O O . VAL A 1 102 ? 15.314 -6.234 -4.039 1.00 98.50 102 VAL A O 1
ATOM 789 N N . THR A 1 103 ? 16.897 -6.840 -5.502 1.00 97.62 103 THR A N 1
ATOM 790 C CA . THR A 1 103 ? 18.026 -6.794 -4.559 1.00 97.62 103 THR A CA 1
ATOM 791 C C . THR A 1 103 ? 18.937 -5.580 -4.758 1.00 97.62 103 THR A C 1
ATOM 793 O O . THR A 1 103 ? 20.006 -5.523 -4.157 1.00 97.62 103 THR A O 1
ATOM 796 N N . THR A 1 104 ? 18.573 -4.630 -5.623 1.00 96.12 104 THR A N 1
ATOM 797 C CA . THR A 1 104 ? 19.405 -3.450 -5.900 1.00 96.12 104 THR A CA 1
ATOM 798 C C . THR A 1 104 ? 19.196 -2.373 -4.838 1.00 96.12 104 THR A C 1
ATOM 800 O O . THR A 1 104 ? 18.061 -1.986 -4.577 1.00 96.12 104 THR A O 1
ATOM 803 N N . TYR A 1 105 ? 20.300 -1.859 -4.297 1.00 94.81 105 TYR A N 1
ATOM 804 C CA . TYR A 1 105 ? 20.349 -0.683 -3.427 1.00 94.81 105 TYR A CA 1
ATOM 805 C C . TYR A 1 105 ? 21.228 0.382 -4.079 1.00 94.81 105 TYR A C 1
ATOM 807 O O . TYR A 1 105 ? 22.256 0.046 -4.679 1.00 94.81 105 TYR A O 1
ATOM 815 N N . GLU A 1 106 ? 20.851 1.652 -3.965 1.00 93.12 106 GLU A N 1
ATOM 816 C CA . GLU A 1 106 ? 21.655 2.756 -4.495 1.00 93.12 106 GLU A CA 1
ATOM 817 C C . GLU A 1 106 ? 21.674 3.951 -3.548 1.00 93.12 106 GLU A C 1
ATOM 819 O O . GLU A 1 106 ? 20.627 4.422 -3.122 1.00 93.12 106 GLU A O 1
ATOM 824 N N . PHE A 1 107 ? 22.877 4.463 -3.273 1.00 93.38 107 PHE A N 1
ATOM 825 C CA . PHE A 1 107 ? 23.123 5.562 -2.339 1.00 93.38 107 PHE A CA 1
ATOM 826 C C . PHE A 1 107 ? 23.809 6.724 -3.070 1.00 93.38 107 PHE A C 1
ATOM 828 O O . PHE A 1 107 ? 25.025 6.908 -2.934 1.00 93.38 107 PHE A O 1
ATOM 835 N N . PRO A 1 108 ? 23.089 7.472 -3.924 1.00 88.56 108 PRO A N 1
ATOM 836 C CA . PRO A 1 108 ? 23.707 8.518 -4.721 1.00 88.56 108 PRO A CA 1
ATOM 837 C C . PRO A 1 108 ? 24.191 9.691 -3.841 1.00 88.56 108 PRO A C 1
ATOM 839 O O . PRO A 1 108 ? 23.574 10.027 -2.823 1.00 88.56 108 PRO A O 1
ATOM 842 N N . PRO A 1 109 ? 25.293 10.365 -4.223 1.00 87.25 109 PRO A N 1
ATOM 843 C CA . PRO A 1 109 ? 25.686 11.619 -3.593 1.00 87.25 109 PRO A CA 1
ATOM 844 C C . PRO A 1 109 ? 24.661 12.730 -3.904 1.00 87.25 109 PRO A C 1
ATOM 846 O O . PRO A 1 109 ? 24.012 12.693 -4.951 1.00 87.25 109 PRO A O 1
ATOM 849 N N . PRO A 1 110 ? 24.553 13.771 -3.057 1.00 88.38 110 PRO A N 1
ATOM 850 C CA . PRO A 1 110 ? 25.399 14.036 -1.890 1.00 88.38 110 PRO A CA 1
ATOM 851 C C . PRO A 1 110 ? 24.863 13.456 -0.575 1.00 88.38 110 PRO A C 1
ATOM 853 O O . PRO A 1 110 ? 25.607 13.413 0.399 1.00 88.38 110 PRO A O 1
ATOM 856 N N . ALA A 1 111 ? 23.591 13.052 -0.525 1.00 86.62 111 ALA A N 1
ATOM 857 C CA . ALA A 1 111 ? 22.947 12.636 0.719 1.00 86.62 111 ALA A CA 1
ATOM 858 C C . ALA A 1 111 ? 23.319 11.209 1.143 1.00 86.62 111 ALA A C 1
ATOM 860 O O . ALA A 1 111 ? 23.202 10.897 2.324 1.00 86.62 111 ALA A O 1
ATOM 861 N N . PHE A 1 112 ? 23.746 10.355 0.199 1.00 88.31 112 PHE A N 1
ATOM 862 C CA . PHE A 1 112 ? 24.014 8.930 0.433 1.00 88.31 112 PHE A CA 1
ATOM 863 C C . PHE A 1 112 ? 22.853 8.223 1.153 1.00 88.31 112 PHE A C 1
ATOM 865 O O . PHE A 1 112 ? 23.062 7.319 1.959 1.00 88.31 112 PHE A O 1
ATOM 872 N N . LYS A 1 113 ? 21.620 8.649 0.857 1.00 92.06 113 LYS A N 1
ATOM 873 C CA . LYS A 1 113 ? 20.391 7.971 1.270 1.00 92.06 113 LYS A CA 1
ATOM 874 C C . LYS A 1 113 ? 20.053 6.916 0.221 1.00 92.06 113 LYS A C 1
ATOM 876 O O . LYS A 1 113 ? 20.314 7.127 -0.958 1.00 92.06 113 LYS A O 1
ATOM 881 N N . GLU A 1 114 ? 19.486 5.797 0.654 1.00 94.12 114 GLU A N 1
ATOM 882 C CA . GLU A 1 114 ? 18.978 4.778 -0.260 1.00 94.12 114 GLU A CA 1
ATOM 883 C C . GLU A 1 114 ? 17.843 5.346 -1.128 1.00 94.12 114 GLU A C 1
ATOM 885 O O . GLU A 1 114 ? 16.907 5.951 -0.601 1.00 94.12 114 GLU A O 1
ATOM 890 N N . GLU A 1 115 ? 17.928 5.167 -2.446 1.00 93.56 115 GLU A N 1
ATOM 891 C CA . GLU A 1 115 ? 16.940 5.680 -3.406 1.00 93.56 115 GLU A CA 1
ATOM 892 C C . GLU A 1 115 ? 16.379 4.605 -4.368 1.00 93.56 115 GLU A C 1
ATOM 894 O O . GLU A 1 115 ? 15.601 4.925 -5.265 1.00 93.56 115 GLU A O 1
ATOM 899 N N . ALA A 1 116 ? 16.718 3.321 -4.214 1.00 95.62 116 ALA A N 1
ATOM 900 C CA . ALA A 1 116 ? 16.253 2.232 -5.081 1.00 95.62 116 ALA A CA 1
ATOM 901 C C . ALA A 1 116 ? 14.966 1.530 -4.610 1.00 95.62 116 ALA A C 1
ATOM 903 O O . ALA A 1 116 ? 14.523 0.572 -5.253 1.00 95.62 116 ALA A O 1
ATOM 904 N N . ALA A 1 117 ? 14.322 1.990 -3.533 1.00 96.75 117 ALA A N 1
ATOM 905 C CA . ALA A 1 117 ? 13.057 1.445 -3.021 1.00 96.75 117 ALA A CA 1
ATOM 906 C C . ALA A 1 117 ? 11.992 1.201 -4.116 1.00 96.75 117 ALA A C 1
ATOM 908 O O . ALA A 1 117 ? 11.395 0.122 -4.192 1.00 96.75 117 ALA A O 1
ATOM 909 N N . MET A 1 118 ? 11.803 2.153 -5.036 1.00 97.25 118 MET A N 1
ATOM 910 C CA . MET A 1 118 ? 10.818 2.027 -6.121 1.00 97.25 118 MET A CA 1
ATOM 911 C C . MET A 1 118 ? 11.194 0.970 -7.167 1.00 97.25 118 MET A C 1
ATOM 913 O O . MET A 1 118 ? 10.307 0.330 -7.737 1.00 97.25 118 MET A O 1
ATOM 917 N N . LEU A 1 119 ? 12.490 0.772 -7.434 1.00 98.06 119 LEU A N 1
ATOM 918 C CA . LEU A 1 119 ? 12.962 -0.302 -8.310 1.00 98.06 119 LEU A CA 1
ATOM 919 C C . LEU A 1 119 ? 12.694 -1.661 -7.666 1.00 98.06 119 LEU A C 1
ATOM 921 O O . LEU A 1 119 ? 12.165 -2.552 -8.333 1.00 98.06 119 LEU A O 1
ATOM 925 N N . ARG A 1 120 ? 13.000 -1.795 -6.370 1.00 98.44 120 ARG A N 1
ATOM 926 C CA . ARG A 1 120 ? 12.770 -3.033 -5.618 1.00 98.44 120 ARG A CA 1
ATOM 927 C C . ARG A 1 120 ? 11.286 -3.404 -5.584 1.00 98.44 120 ARG A C 1
ATOM 929 O O . ARG A 1 120 ? 10.939 -4.541 -5.891 1.00 98.44 120 ARG A O 1
ATOM 936 N N . SER A 1 121 ? 10.419 -2.427 -5.330 1.00 98.44 121 SER A N 1
ATOM 937 C CA . SER A 1 121 ? 8.956 -2.594 -5.334 1.00 98.44 121 SER A CA 1
ATOM 938 C C . SER A 1 121 ? 8.425 -3.039 -6.699 1.00 98.44 121 SER A C 1
ATOM 940 O O . SER A 1 121 ? 7.705 -4.031 -6.809 1.00 98.44 121 SER A O 1
ATOM 942 N N . ALA A 1 122 ? 8.830 -2.346 -7.772 1.00 98.62 122 ALA A N 1
ATOM 943 C CA . ALA A 1 122 ? 8.405 -2.682 -9.130 1.00 98.62 122 ALA A CA 1
ATOM 944 C C . ALA A 1 122 ? 8.868 -4.088 -9.547 1.00 98.62 122 ALA A C 1
ATOM 946 O O . ALA A 1 122 ? 8.114 -4.826 -10.181 1.00 98.62 122 ALA A O 1
ATOM 947 N N . ALA A 1 123 ? 10.094 -4.465 -9.177 1.00 98.75 123 ALA A N 1
ATOM 948 C CA . ALA A 1 123 ? 10.651 -5.777 -9.477 1.00 98.75 123 ALA A CA 1
ATOM 949 C C . ALA A 1 123 ? 9.958 -6.901 -8.704 1.00 98.75 123 ALA A C 1
ATOM 951 O O . ALA A 1 123 ? 9.688 -7.946 -9.289 1.00 98.75 123 ALA A O 1
ATOM 952 N N . LEU A 1 124 ? 9.618 -6.676 -7.430 1.00 98.75 124 LEU A N 1
ATOM 953 C CA . LEU A 1 124 ? 8.866 -7.635 -6.622 1.00 98.75 124 LEU A CA 1
ATOM 954 C C . LEU A 1 124 ? 7.512 -7.972 -7.270 1.00 98.75 124 LEU A C 1
ATOM 956 O O . LEU A 1 124 ? 7.180 -9.145 -7.424 1.00 98.75 124 LEU A O 1
ATOM 960 N N . LEU A 1 125 ? 6.769 -6.956 -7.723 1.00 98.62 125 LEU A N 1
ATOM 961 C CA . LEU A 1 125 ? 5.485 -7.148 -8.410 1.00 98.62 125 LEU A CA 1
ATOM 962 C C . LEU A 1 125 ? 5.633 -7.846 -9.768 1.00 98.62 125 LEU A C 1
ATOM 964 O O . LEU A 1 125 ? 4.800 -8.671 -10.129 1.00 98.62 125 LEU A O 1
ATOM 968 N N . ALA A 1 126 ? 6.688 -7.542 -10.525 1.00 98.50 126 ALA A N 1
ATOM 969 C CA . ALA A 1 126 ? 6.945 -8.219 -11.794 1.00 98.50 126 ALA A CA 1
ATOM 970 C C . ALA A 1 126 ? 7.350 -9.692 -11.596 1.00 98.50 126 ALA A C 1
ATOM 972 O O . ALA A 1 126 ? 6.931 -10.547 -12.369 1.00 98.50 126 ALA A O 1
ATOM 973 N N . LEU A 1 127 ? 8.129 -10.011 -10.555 1.00 98.69 127 LEU A N 1
ATOM 974 C CA . LEU A 1 127 ? 8.448 -11.398 -10.196 1.00 98.69 127 LEU A CA 1
ATOM 975 C C . LEU A 1 127 ? 7.202 -12.178 -9.768 1.00 98.69 127 LEU A C 1
ATOM 977 O O . LEU A 1 127 ? 7.084 -13.354 -10.110 1.00 98.69 127 LEU A O 1
ATOM 981 N N . GLN A 1 128 ? 6.272 -11.524 -9.065 1.00 98.25 128 GLN A N 1
ATOM 982 C CA . GLN A 1 128 ? 4.996 -12.122 -8.676 1.00 98.25 128 GLN A CA 1
ATOM 983 C C . GLN A 1 128 ? 4.178 -12.577 -9.886 1.00 98.25 128 GLN A C 1
ATOM 985 O O . GLN A 1 128 ? 3.638 -13.674 -9.871 1.00 98.25 128 GLN A O 1
ATOM 990 N N . GLU A 1 129 ? 4.104 -11.772 -10.945 1.00 97.31 129 GLU A N 1
ATOM 991 C CA . GLU A 1 129 ? 3.370 -12.139 -12.168 1.00 97.31 129 GLU A CA 1
ATOM 992 C C . GLU A 1 129 ? 4.029 -13.263 -12.972 1.00 97.31 129 GLU A C 1
ATOM 994 O O . GLU A 1 129 ? 3.389 -13.870 -13.827 1.00 97.31 129 GLU A O 1
ATOM 999 N N . LEU A 1 130 ? 5.305 -13.546 -12.707 1.00 97.94 130 LEU A N 1
ATOM 1000 C CA . LEU A 1 130 ? 6.034 -14.670 -13.295 1.00 97.94 130 LEU A CA 1
ATOM 1001 C C . LEU A 1 130 ? 6.010 -15.926 -12.415 1.00 97.94 130 LEU A C 1
ATOM 1003 O O . LEU A 1 130 ? 6.776 -16.858 -12.696 1.00 97.94 130 LEU A O 1
ATOM 1007 N N . ASP A 1 131 ? 5.206 -15.921 -11.346 1.00 96.81 131 ASP A N 1
ATOM 1008 C CA . ASP A 1 131 ? 5.134 -16.976 -10.334 1.00 96.81 131 ASP A CA 1
ATOM 1009 C C . ASP A 1 131 ? 6.535 -17.396 -9.853 1.00 96.81 131 ASP A C 1
ATOM 1011 O O . ASP A 1 131 ? 6.895 -18.579 -9.807 1.00 96.81 131 ASP A O 1
ATOM 1015 N N . ASP A 1 132 ? 7.407 -16.418 -9.578 1.00 97.06 132 ASP A N 1
ATOM 1016 C CA . ASP A 1 132 ? 8.743 -16.720 -9.074 1.00 97.06 132 ASP A CA 1
ATOM 1017 C C . ASP A 1 132 ? 8.671 -17.205 -7.608 1.00 97.06 132 ASP A C 1
ATOM 1019 O O . ASP A 1 132 ? 8.186 -16.473 -6.741 1.00 97.06 132 ASP A O 1
ATOM 1023 N N . PRO A 1 133 ? 9.181 -18.414 -7.285 1.00 95.94 133 PRO A N 1
ATOM 1024 C CA . PRO A 1 133 ? 9.108 -18.963 -5.935 1.00 95.94 133 PRO A CA 1
ATOM 1025 C C . PRO A 1 133 ? 9.936 -18.177 -4.906 1.00 95.94 133 PRO A C 1
ATOM 1027 O O . PRO A 1 133 ? 9.772 -18.400 -3.708 1.00 95.94 133 PRO A O 1
ATOM 1030 N N . THR A 1 134 ? 10.826 -17.266 -5.320 1.00 97.56 134 THR A N 1
ATOM 1031 C CA . THR A 1 134 ? 11.590 -16.419 -4.390 1.00 97.56 134 THR A CA 1
ATOM 1032 C C . THR A 1 134 ? 10.797 -15.216 -3.881 1.00 97.56 134 THR A C 1
ATOM 1034 O O . THR A 1 134 ? 11.238 -14.553 -2.938 1.00 97.56 134 THR A O 1
ATOM 1037 N N . VAL A 1 135 ? 9.628 -14.925 -4.459 1.00 98.25 135 VAL A N 1
ATOM 1038 C CA . VAL A 1 135 ? 8.840 -13.727 -4.141 1.00 98.25 135 VAL A CA 1
ATOM 1039 C C . VAL A 1 135 ? 8.477 -13.619 -2.656 1.00 98.25 135 VAL A C 1
ATOM 1041 O O . VAL A 1 135 ? 8.759 -12.560 -2.090 1.00 98.25 135 VAL A O 1
ATOM 1044 N N . PRO A 1 136 ? 7.964 -14.663 -1.971 1.00 97.81 136 PRO A N 1
ATOM 1045 C CA . PRO A 1 136 ? 7.670 -14.567 -0.540 1.00 97.81 136 PRO A CA 1
ATOM 1046 C C . PRO A 1 136 ? 8.910 -14.225 0.296 1.00 97.81 136 PRO A C 1
ATOM 1048 O O . PRO A 1 136 ? 8.845 -13.392 1.195 1.00 97.81 136 PRO A O 1
ATOM 1051 N N . TYR A 1 137 ? 10.072 -14.792 -0.043 1.00 98.00 137 TYR A N 1
ATOM 1052 C CA . TYR A 1 137 ? 11.333 -14.507 0.649 1.00 98.00 137 TYR A CA 1
ATOM 1053 C C . TYR A 1 137 ? 11.779 -13.058 0.447 1.00 98.00 137 TYR A C 1
ATOM 1055 O O . TYR A 1 137 ? 12.241 -12.406 1.386 1.00 98.00 137 TYR A O 1
ATOM 1063 N N . HIS A 1 138 ? 11.630 -12.530 -0.770 1.00 98.50 138 HIS A N 1
ATOM 1064 C CA . HIS A 1 138 ? 11.906 -11.124 -1.032 1.00 98.50 138 HIS A CA 1
ATOM 1065 C C . HIS A 1 138 ? 10.915 -10.207 -0.320 1.00 98.50 138 HIS A C 1
ATOM 1067 O O . HIS A 1 138 ? 11.358 -9.217 0.248 1.00 98.50 138 HIS A O 1
ATOM 1073 N N . ALA A 1 139 ? 9.625 -10.536 -0.294 1.00 98.69 139 ALA A N 1
ATOM 1074 C CA . ALA A 1 139 ? 8.626 -9.735 0.399 1.00 98.69 139 ALA A CA 1
ATOM 1075 C C . ALA A 1 139 ? 8.891 -9.689 1.914 1.00 98.69 139 ALA A C 1
ATOM 1077 O O . ALA A 1 139 ? 8.969 -8.603 2.475 1.00 98.69 139 ALA A O 1
ATOM 1078 N N . VAL A 1 140 ? 9.159 -10.825 2.570 1.00 98.44 140 VAL A N 1
ATOM 1079 C CA . VAL A 1 140 ? 9.521 -10.840 4.003 1.00 98.44 140 VAL A CA 1
ATOM 1080 C C . VAL A 1 140 ? 10.774 -10.005 4.278 1.00 98.44 140 VAL A C 1
ATOM 1082 O O . VAL A 1 140 ? 10.793 -9.213 5.217 1.00 98.44 140 VAL A O 1
ATOM 1085 N N . ARG A 1 141 ? 11.813 -10.135 3.443 1.00 98.00 141 ARG A N 1
ATOM 1086 C CA . ARG A 1 141 ? 13.031 -9.320 3.570 1.00 98.00 141 ARG A CA 1
ATOM 1087 C C . ARG A 1 141 ? 12.741 -7.825 3.410 1.00 98.00 141 ARG A C 1
ATOM 1089 O O . ARG A 1 141 ? 13.293 -7.036 4.163 1.00 98.00 141 ARG A O 1
ATOM 1096 N N . LEU A 1 142 ? 11.922 -7.446 2.426 1.00 98.44 142 LEU A N 1
ATOM 1097 C CA . LEU A 1 142 ? 11.608 -6.046 2.123 1.00 98.44 142 LEU A CA 1
ATOM 1098 C C . LEU A 1 142 ? 10.644 -5.414 3.138 1.00 98.44 142 LEU A C 1
ATOM 1100 O O . LEU A 1 142 ? 10.709 -4.209 3.347 1.00 98.44 142 LEU A O 1
ATOM 1104 N N . LEU A 1 143 ? 9.795 -6.209 3.794 1.00 98.38 143 LEU A N 1
ATOM 1105 C CA . LEU A 1 143 ? 8.945 -5.765 4.902 1.00 98.38 143 LEU A CA 1
ATOM 1106 C C . LEU A 1 143 ? 9.777 -5.248 6.086 1.00 98.38 143 LEU A C 1
ATOM 1108 O O . LEU A 1 143 ? 9.455 -4.218 6.667 1.00 98.38 143 LEU A O 1
ATOM 1112 N N . ALA A 1 144 ? 10.848 -5.961 6.435 1.00 92.62 144 ALA A N 1
ATOM 1113 C CA . ALA A 1 144 ? 11.722 -5.635 7.563 1.00 92.62 144 ALA A CA 1
ATOM 1114 C C . ALA A 1 144 ? 12.981 -4.844 7.149 1.00 92.62 144 ALA A C 1
ATOM 1116 O O . ALA A 1 144 ? 13.981 -4.853 7.866 1.00 92.62 144 ALA A O 1
ATOM 1117 N N . ASP A 1 145 ? 12.969 -4.210 5.976 1.00 94.56 145 ASP A N 1
ATOM 1118 C CA . ASP A 1 145 ? 14.141 -3.537 5.418 1.00 94.56 145 ASP A CA 1
ATOM 1119 C C . ASP A 1 145 ? 14.370 -2.166 6.070 1.00 94.56 145 ASP A C 1
ATOM 1121 O O . ASP A 1 145 ? 13.483 -1.307 6.067 1.00 94.56 145 ASP A O 1
ATOM 1125 N N . GLU A 1 146 ? 15.583 -1.944 6.586 1.00 93.19 146 GLU A N 1
ATOM 1126 C CA . GLU A 1 146 ? 15.999 -0.677 7.206 1.00 93.19 146 GLU A CA 1
ATOM 1127 C C . GLU A 1 146 ? 16.009 0.500 6.215 1.00 93.19 146 GLU A C 1
ATOM 1129 O O . GLU A 1 146 ? 15.915 1.658 6.621 1.00 93.19 146 GLU A O 1
ATOM 1134 N N . TYR A 1 147 ? 16.065 0.212 4.912 1.00 94.88 147 TYR A N 1
ATOM 1135 C CA . TYR A 1 147 ? 16.031 1.195 3.833 1.00 94.88 147 TYR A CA 1
ATOM 1136 C C . TYR A 1 147 ? 14.643 1.324 3.203 1.00 94.88 147 TYR A C 1
ATOM 1138 O O . TYR A 1 147 ? 14.510 1.462 1.981 1.00 94.88 147 TYR A O 1
ATOM 1146 N N . THR A 1 148 ? 13.605 1.244 4.029 1.00 93.88 148 THR A N 1
ATOM 1147 C CA . THR A 1 148 ? 12.261 1.664 3.633 1.00 93.88 148 THR A CA 1
ATOM 1148 C C . THR A 1 148 ? 12.204 3.188 3.631 1.00 93.88 148 THR A C 1
ATOM 1150 O O . THR A 1 148 ? 12.588 3.839 4.604 1.00 93.88 148 THR A O 1
ATOM 1153 N N . ASP A 1 149 ? 11.757 3.781 2.527 1.00 92.44 149 ASP A N 1
ATOM 1154 C CA . ASP A 1 149 ? 11.649 5.227 2.421 1.00 92.44 149 ASP A CA 1
ATOM 1155 C C . ASP A 1 149 ? 10.509 5.736 3.327 1.00 92.44 149 ASP A C 1
ATOM 1157 O O . ASP A 1 149 ? 9.361 5.334 3.146 1.00 92.44 149 ASP A O 1
ATOM 1161 N N . PRO A 1 150 ? 10.786 6.638 4.285 1.00 91.50 150 PRO A N 1
ATOM 1162 C CA . PRO A 1 150 ? 9.808 7.042 5.295 1.00 91.50 150 PRO A CA 1
ATOM 1163 C C . PRO A 1 150 ? 8.672 7.913 4.746 1.00 91.50 150 PRO A C 1
ATOM 1165 O O . PRO A 1 150 ? 7.683 8.109 5.437 1.00 91.50 150 PRO A O 1
ATOM 1168 N N . MET A 1 151 ? 8.804 8.474 3.539 1.00 91.06 151 MET A N 1
ATOM 1169 C CA . MET A 1 151 ? 7.752 9.296 2.934 1.00 91.06 151 MET A CA 1
ATOM 1170 C C . MET A 1 151 ? 6.761 8.442 2.141 1.00 91.06 151 MET A C 1
ATOM 1172 O O . MET A 1 151 ? 5.571 8.738 2.117 1.00 91.06 151 MET A O 1
ATOM 1176 N N . SER A 1 152 ? 7.253 7.411 1.459 1.00 93.75 152 SER A N 1
ATOM 1177 C CA . SER A 1 152 ? 6.432 6.540 0.613 1.00 93.75 152 SER A CA 1
ATOM 1178 C C . SER A 1 152 ? 6.036 5.226 1.281 1.00 93.75 152 SER A C 1
ATOM 1180 O O . SER A 1 152 ? 5.065 4.614 0.849 1.00 93.75 152 SER A O 1
ATOM 1182 N N . GLY A 1 153 ? 6.777 4.770 2.293 1.00 96.12 153 GLY A N 1
ATOM 1183 C CA . GLY A 1 153 ? 6.636 3.441 2.893 1.00 96.12 153 GLY A CA 1
ATOM 1184 C C . GLY A 1 153 ? 7.149 2.304 2.001 1.00 96.12 153 GLY A C 1
ATOM 1185 O O . GLY A 1 153 ? 6.991 1.132 2.341 1.00 96.12 153 GLY A O 1
ATOM 1186 N N . GLU A 1 154 ? 7.759 2.615 0.855 1.00 97.44 154 GLU A N 1
ATOM 1187 C CA . GLU A 1 154 ? 8.269 1.612 -0.078 1.00 97.44 154 GLU A CA 1
ATOM 1188 C C . GLU A 1 154 ? 9.707 1.206 0.275 1.00 97.44 154 GLU A C 1
ATOM 1190 O O . GLU A 1 154 ? 10.496 2.045 0.709 1.00 97.44 154 GLU A O 1
ATOM 1195 N N . PRO A 1 155 ? 10.102 -0.062 0.067 1.00 98.12 155 PRO A N 1
ATOM 1196 C CA . PRO A 1 155 ? 9.336 -1.132 -0.580 1.00 98.12 155 PRO A CA 1
ATOM 1197 C C . PRO A 1 155 ? 8.434 -1.947 0.362 1.00 98.12 155 PRO A C 1
ATOM 1199 O O . PRO A 1 155 ? 7.794 -2.908 -0.076 1.00 98.12 155 PRO A O 1
ATOM 1202 N N . ALA A 1 156 ? 8.401 -1.608 1.653 1.00 98.44 156 ALA A N 1
ATOM 1203 C CA . ALA A 1 156 ? 7.698 -2.394 2.657 1.00 98.44 156 ALA A CA 1
ATOM 1204 C C . ALA A 1 156 ? 6.184 -2.457 2.405 1.00 98.44 156 ALA A C 1
ATOM 1206 O O . ALA A 1 156 ? 5.618 -3.542 2.492 1.00 98.44 156 ALA A O 1
ATOM 1207 N N . LEU A 1 157 ? 5.522 -1.361 2.015 1.00 98.44 157 LEU A N 1
ATOM 1208 C CA . LEU A 1 157 ? 4.082 -1.376 1.708 1.00 98.44 157 LEU A CA 1
ATOM 1209 C C . LEU A 1 157 ? 3.732 -2.320 0.553 1.00 98.44 157 LEU A C 1
ATOM 1211 O O . LEU A 1 157 ? 2.763 -3.080 0.647 1.00 98.44 157 LEU A O 1
ATOM 1215 N N . THR A 1 158 ? 4.528 -2.324 -0.520 1.00 98.69 158 THR A N 1
ATOM 1216 C CA . THR A 1 158 ? 4.363 -3.309 -1.597 1.00 98.69 158 THR A CA 1
ATOM 1217 C C . THR A 1 158 ? 4.526 -4.736 -1.068 1.00 98.69 158 THR A C 1
ATOM 1219 O O . THR A 1 158 ? 3.735 -5.615 -1.416 1.00 98.69 158 THR A O 1
ATOM 1222 N N . ALA A 1 159 ? 5.513 -4.973 -0.201 1.00 98.75 159 ALA A N 1
ATOM 1223 C CA . ALA A 1 159 ? 5.731 -6.281 0.406 1.00 98.75 159 ALA A CA 1
ATOM 1224 C C . ALA A 1 159 ? 4.571 -6.726 1.312 1.00 98.75 159 ALA A C 1
ATOM 1226 O O . ALA A 1 159 ? 4.148 -7.876 1.204 1.00 98.75 159 ALA A O 1
ATOM 1227 N N . VAL A 1 160 ? 4.017 -5.832 2.142 1.00 98.69 160 VAL A N 1
ATOM 1228 C CA . VAL A 1 160 ? 2.845 -6.113 2.991 1.00 98.69 160 VAL A CA 1
ATOM 1229 C C . VAL A 1 160 ? 1.678 -6.598 2.145 1.00 98.69 160 VAL A C 1
ATOM 1231 O O . VAL A 1 160 ? 1.136 -7.671 2.396 1.00 98.69 160 VAL A O 1
ATOM 1234 N N . ARG A 1 161 ? 1.319 -5.832 1.110 1.00 98.56 161 ARG A N 1
ATOM 1235 C CA . ARG A 1 161 ? 0.181 -6.145 0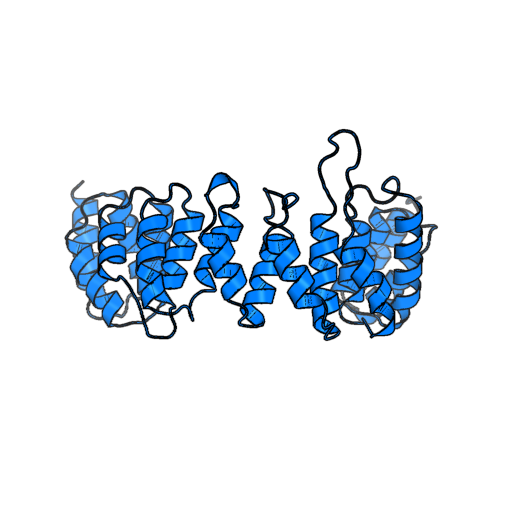.235 1.00 98.56 161 ARG A CA 1
ATOM 1236 C C . ARG A 1 161 ? 0.363 -7.469 -0.487 1.00 98.56 161 ARG A C 1
ATOM 1238 O O . ARG A 1 161 ? -0.598 -8.214 -0.649 1.00 98.56 161 ARG A O 1
ATOM 1245 N N . LEU A 1 162 ? 1.591 -7.769 -0.904 1.00 98.38 162 LEU A N 1
ATOM 1246 C CA . LEU A 1 162 ? 1.903 -9.042 -1.534 1.00 98.38 162 LEU A CA 1
ATOM 1247 C C . LEU A 1 162 ? 1.759 -10.196 -0.541 1.00 98.38 162 LEU A C 1
ATOM 1249 O O . LEU A 1 162 ? 1.093 -11.176 -0.852 1.00 98.38 162 LEU A O 1
ATOM 1253 N N . LEU A 1 163 ? 2.348 -10.086 0.651 1.00 98.50 163 LEU A N 1
ATOM 1254 C CA . LEU A 1 163 ? 2.244 -11.120 1.685 1.00 98.50 163 LEU A CA 1
ATOM 1255 C C . LEU A 1 163 ? 0.787 -11.366 2.085 1.00 98.50 163 LEU A C 1
ATOM 1257 O O . LEU A 1 163 ? 0.370 -12.517 2.160 1.00 98.50 163 LEU A O 1
ATOM 1261 N N . ALA A 1 164 ? 0.004 -10.299 2.255 1.00 97.94 164 ALA A N 1
ATOM 1262 C CA . ALA A 1 164 ? -1.426 -10.377 2.530 1.00 97.94 164 ALA A CA 1
ATOM 1263 C C . ALA A 1 164 ? -2.198 -11.089 1.409 1.00 97.94 164 ALA A C 1
ATOM 1265 O O . ALA A 1 164 ? -3.007 -11.969 1.689 1.00 97.94 164 ALA A O 1
ATOM 1266 N N . ALA A 1 165 ? -1.913 -10.765 0.142 1.00 96.88 165 ALA A N 1
ATOM 1267 C CA . ALA A 1 165 ? -2.533 -11.423 -1.011 1.00 96.88 165 ALA A CA 1
ATOM 1268 C C . ALA A 1 165 ? -2.191 -12.923 -1.117 1.00 96.88 165 ALA A C 1
ATOM 1270 O O . ALA A 1 165 ? -2.937 -13.672 -1.741 1.00 96.88 165 ALA A O 1
ATOM 1271 N N . HIS A 1 166 ? -1.083 -13.355 -0.506 1.00 96.38 166 HIS A N 1
ATOM 1272 C CA . HIS A 1 166 ? -0.676 -14.760 -0.375 1.00 96.38 166 HIS A CA 1
ATOM 1273 C C . HIS A 1 166 ? -1.093 -15.402 0.951 1.00 96.38 166 HIS A C 1
ATOM 1275 O O . HIS A 1 166 ? -0.621 -16.492 1.269 1.00 96.38 166 HIS A O 1
ATOM 1281 N N . GLU A 1 167 ? -1.924 -14.726 1.748 1.00 96.44 167 GLU A N 1
ATOM 1282 C CA . GLU A 1 167 ? -2.365 -15.193 3.071 1.00 96.44 167 GLU A CA 1
ATOM 1283 C C . GLU A 1 167 ? -1.191 -15.486 4.036 1.00 96.44 167 GLU A C 1
ATOM 1285 O O . GLU A 1 167 ? -1.297 -16.243 5.004 1.00 96.44 167 GLU A O 1
ATOM 1290 N N . ALA A 1 168 ? -0.030 -14.868 3.793 1.00 96.88 168 ALA A N 1
ATOM 1291 C CA . ALA A 1 168 ? 1.164 -14.997 4.617 1.00 96.88 168 ALA A CA 1
ATOM 1292 C C . ALA A 1 168 ? 1.104 -13.995 5.780 1.00 96.88 168 ALA A C 1
ATOM 1294 O O . ALA A 1 168 ? 1.776 -12.961 5.776 1.00 96.88 168 ALA A O 1
ATOM 1295 N N . TYR A 1 169 ? 0.282 -14.298 6.785 1.00 96.94 169 TYR A N 1
ATOM 1296 C CA . TYR A 1 169 ? 0.008 -13.394 7.910 1.00 96.94 169 TYR A CA 1
ATOM 1297 C C . TYR A 1 169 ? 1.101 -13.376 8.983 1.00 96.94 169 TYR A C 1
ATOM 1299 O O . TYR A 1 169 ? 1.263 -12.374 9.678 1.00 96.94 169 TYR A O 1
ATOM 1307 N N . GLN A 1 170 ? 1.882 -14.451 9.133 1.00 97.56 170 GLN A N 1
ATOM 1308 C CA . GLN A 1 170 ? 2.885 -14.557 10.201 1.00 97.56 170 GLN A CA 1
ATOM 1309 C C . GLN A 1 170 ? 3.964 -13.460 10.117 1.00 97.56 170 GLN A C 1
ATOM 1311 O O . GLN A 1 170 ? 4.272 -12.874 11.155 1.00 97.56 170 GLN A O 1
ATOM 1316 N N . PRO A 1 171 ? 4.516 -13.112 8.935 1.00 98.19 171 PRO A N 1
ATOM 1317 C CA . PRO A 1 171 ? 5.431 -11.978 8.809 1.00 98.19 171 PRO A CA 1
ATOM 1318 C C . PRO A 1 171 ? 4.787 -10.626 9.146 1.00 98.19 171 PRO A C 1
ATOM 1320 O O . PRO A 1 171 ? 5.442 -9.786 9.761 1.00 98.19 171 PRO A O 1
ATOM 1323 N N . LEU A 1 172 ? 3.510 -10.422 8.794 1.00 98.56 172 LEU A N 1
ATOM 1324 C CA . LEU A 1 172 ? 2.780 -9.190 9.121 1.00 98.56 172 LEU A CA 1
ATOM 1325 C C . LEU A 1 172 ? 2.583 -9.064 10.636 1.00 98.56 172 LEU A C 1
ATOM 1327 O O . LEU A 1 172 ? 2.872 -8.019 11.216 1.00 98.56 172 LEU A O 1
ATOM 1331 N N . TYR A 1 173 ? 2.177 -10.158 11.290 1.00 98.50 173 TYR A N 1
ATOM 1332 C CA . TYR A 1 173 ? 2.044 -10.230 12.745 1.00 98.50 173 TYR A CA 1
ATOM 1333 C C . TYR A 1 173 ? 3.390 -10.017 13.454 1.00 98.50 173 TYR A C 1
ATOM 1335 O O . TYR A 1 173 ? 3.485 -9.267 14.427 1.00 98.50 173 TYR A O 1
ATOM 1343 N N . TYR A 1 174 ? 4.462 -10.630 12.942 1.00 98.00 174 TYR A N 1
ATOM 1344 C CA . TYR A 1 174 ? 5.815 -10.418 13.457 1.00 98.00 174 TYR A CA 1
ATOM 1345 C C . TYR A 1 174 ? 6.225 -8.943 13.380 1.00 98.00 174 TYR A C 1
ATOM 1347 O O . TYR A 1 174 ? 6.800 -8.424 14.336 1.00 98.00 174 TYR A O 1
ATOM 1355 N N . TYR A 1 175 ? 5.904 -8.255 12.280 1.00 98.31 175 TYR A N 1
ATOM 1356 C CA . TYR A 1 175 ? 6.222 -6.839 12.106 1.00 98.31 175 TYR A CA 1
ATOM 1357 C C . TYR A 1 175 ? 5.517 -5.965 13.150 1.00 98.31 175 TYR A C 1
ATOM 1359 O O . TYR A 1 175 ? 6.177 -5.211 13.859 1.00 98.31 175 TYR A O 1
ATOM 1367 N N . VAL A 1 176 ? 4.200 -6.120 13.328 1.00 97.88 176 VAL A N 1
ATOM 1368 C CA . VAL A 1 176 ? 3.408 -5.318 14.291 1.00 97.88 176 VAL A CA 1
ATOM 1369 C C . VAL A 1 176 ? 3.663 -5.687 15.761 1.00 97.88 176 VAL A C 1
ATOM 1371 O O . VAL A 1 176 ? 3.157 -5.055 16.683 1.00 97.88 176 VAL A O 1
ATOM 1374 N N . THR A 1 177 ? 4.458 -6.719 16.030 1.00 97.31 177 THR A N 1
ATOM 1375 C CA . THR A 1 177 ? 4.882 -7.058 17.397 1.00 97.31 177 THR A CA 1
ATOM 1376 C C . THR A 1 177 ? 6.280 -6.532 17.733 1.00 97.31 177 THR A C 1
ATOM 1378 O O . THR A 1 177 ? 6.668 -6.544 18.908 1.00 97.31 177 THR A O 1
ATOM 1381 N N . GLN A 1 178 ? 7.010 -5.970 16.760 1.00 95.94 178 GLN A N 1
ATOM 1382 C CA . GLN A 1 178 ? 8.309 -5.331 16.994 1.00 95.94 178 GLN A CA 1
ATOM 1383 C C . GLN A 1 178 ? 8.177 -3.990 17.733 1.00 95.94 178 GLN A C 1
ATOM 1385 O O . GLN A 1 178 ? 7.140 -3.324 17.637 1.00 95.94 178 GLN A O 1
ATOM 1390 N N . PRO A 1 179 ? 9.198 -3.569 18.508 1.00 93.25 179 PRO A N 1
ATOM 1391 C CA . PRO A 1 179 ? 9.200 -2.253 19.145 1.00 93.25 179 PRO A CA 1
ATOM 1392 C C . PRO A 1 179 ? 8.952 -1.136 18.125 1.00 93.25 179 PRO A C 1
ATOM 1394 O O . PRO A 1 179 ? 9.497 -1.183 17.026 1.00 93.25 179 PRO A O 1
ATOM 1397 N N . ALA A 1 180 ? 8.182 -0.110 18.504 1.00 89.00 180 ALA A N 1
ATOM 1398 C CA . ALA A 1 180 ? 7.776 0.969 17.596 1.00 89.00 180 ALA A CA 1
ATOM 1399 C C . ALA A 1 180 ? 8.959 1.669 16.898 1.00 89.00 180 ALA A C 1
ATOM 1401 O O . ALA A 1 180 ? 8.831 2.102 15.762 1.00 89.00 180 ALA A O 1
ATOM 1402 N N . SER A 1 181 ? 10.142 1.704 17.525 1.00 87.88 181 SER A N 1
ATOM 1403 C CA . SER A 1 181 ? 11.378 2.241 16.934 1.00 87.88 181 SER A CA 1
ATOM 1404 C C . SER A 1 181 ? 11.869 1.504 15.682 1.00 87.88 181 SER A C 1
ATOM 1406 O O . SER A 1 181 ? 12.739 2.017 14.984 1.00 87.88 181 SER A O 1
ATOM 1408 N N . HIS A 1 182 ? 11.365 0.297 15.421 1.00 88.00 182 HIS A N 1
ATOM 1409 C CA . HIS A 1 182 ? 11.720 -0.531 14.266 1.00 88.00 182 HIS A CA 1
ATOM 1410 C C . HIS A 1 182 ? 10.624 -0.573 13.197 1.00 88.00 182 HIS A C 1
ATOM 1412 O O . HIS A 1 182 ? 10.790 -1.252 12.184 1.00 88.00 182 HIS A O 1
ATOM 1418 N N . CYS A 1 183 ? 9.513 0.129 13.412 1.00 93.94 183 CYS A N 1
ATOM 1419 C CA . CYS A 1 183 ? 8.352 0.082 12.540 1.00 93.94 183 CYS A CA 1
ATOM 1420 C C . CYS A 1 183 ? 8.020 1.475 12.013 1.00 93.94 183 CYS A C 1
ATOM 1422 O O . CYS A 1 183 ? 8.111 2.465 12.734 1.00 93.94 183 CYS A O 1
ATOM 1424 N N . LEU A 1 184 ? 7.581 1.546 10.759 1.00 96.38 184 LEU A N 1
ATOM 1425 C CA . LEU A 1 184 ? 6.998 2.767 10.213 1.00 96.38 184 LEU A CA 1
ATOM 1426 C C . LEU A 1 184 ? 5.483 2.768 10.467 1.00 96.38 184 LEU A C 1
ATOM 1428 O O . LEU A 1 184 ? 4.858 1.713 10.299 1.00 96.38 184 LEU A O 1
ATOM 1432 N N . PRO A 1 185 ? 4.870 3.902 10.854 1.00 96.88 185 PRO A N 1
ATOM 1433 C CA . PRO A 1 185 ? 3.434 3.978 11.134 1.00 96.88 185 PRO A CA 1
ATOM 1434 C C . PRO A 1 185 ? 2.553 3.497 9.974 1.00 96.88 185 PRO A C 1
ATOM 1436 O O . PRO A 1 185 ? 1.637 2.701 10.181 1.00 96.88 185 PRO A O 1
ATOM 1439 N N . GLU A 1 186 ? 2.861 3.901 8.743 1.00 97.50 186 GLU A N 1
ATOM 1440 C CA . GLU A 1 186 ? 2.115 3.536 7.534 1.00 97.50 186 GLU A CA 1
ATOM 1441 C C . GLU A 1 186 ? 2.215 2.035 7.243 1.00 97.50 186 GLU A C 1
ATOM 1443 O O . GLU A 1 186 ? 1.218 1.394 6.916 1.00 97.50 186 GLU A O 1
ATOM 1448 N N . VAL A 1 187 ? 3.405 1.452 7.415 1.00 98.31 187 VAL A N 1
ATOM 1449 C CA . VAL A 1 187 ? 3.628 0.009 7.228 1.00 98.31 187 VAL A CA 1
ATOM 1450 C C . VAL A 1 187 ? 2.941 -0.783 8.336 1.00 98.31 187 VAL A C 1
ATOM 1452 O O . VAL A 1 187 ? 2.329 -1.810 8.069 1.00 98.31 187 VAL A O 1
ATOM 1455 N N . THR A 1 188 ? 2.980 -0.285 9.572 1.00 98.38 188 THR A N 1
ATOM 1456 C CA . THR A 1 188 ? 2.279 -0.886 10.716 1.00 98.38 188 THR A CA 1
ATOM 1457 C C . THR A 1 188 ? 0.774 -0.907 10.480 1.00 98.38 188 THR A C 1
ATOM 1459 O O . THR A 1 188 ? 0.145 -1.949 10.647 1.00 98.38 188 THR A O 1
ATOM 1462 N N . SER A 1 189 ? 0.208 0.219 10.046 1.00 98.44 189 SER A N 1
ATOM 1463 C CA . SER A 1 189 ? -1.206 0.346 9.690 1.00 98.44 189 SER A CA 1
ATOM 1464 C C . SER A 1 189 ? -1.612 -0.637 8.592 1.00 98.44 189 SER A C 1
ATOM 1466 O O . SER A 1 189 ? -2.581 -1.383 8.747 1.00 98.44 189 SER A O 1
ATOM 1468 N N . GLU A 1 190 ? -0.827 -0.700 7.512 1.00 98.69 190 GLU A N 1
ATOM 1469 C CA . GLU A 1 190 ? -1.088 -1.621 6.407 1.00 98.69 190 GLU A CA 1
ATOM 1470 C C . GLU A 1 190 ? -0.912 -3.087 6.839 1.00 98.69 190 GLU A C 1
ATOM 1472 O O . GLU A 1 190 ? -1.662 -3.945 6.394 1.00 98.69 190 GLU A O 1
ATOM 1477 N N . CYS A 1 191 ? 0.012 -3.416 7.743 1.00 98.75 191 CYS A N 1
ATOM 1478 C CA . CYS A 1 191 ? 0.079 -4.762 8.315 1.00 98.75 191 CYS A CA 1
ATOM 1479 C C . CYS A 1 191 ? -1.186 -5.084 9.120 1.00 98.75 191 CYS A C 1
ATOM 1481 O O . CYS A 1 191 ? -1.802 -6.119 8.879 1.00 98.75 191 CYS A O 1
ATOM 1483 N N . LEU A 1 192 ? -1.586 -4.204 10.048 1.00 98.75 192 LEU A N 1
ATOM 1484 C CA . LEU A 1 192 ? -2.749 -4.411 10.918 1.00 98.75 192 LEU A CA 1
ATOM 1485 C C . LEU A 1 192 ? -4.015 -4.676 10.104 1.00 98.75 192 LEU A C 1
ATOM 1487 O O . LEU A 1 192 ? -4.673 -5.690 10.326 1.00 98.75 192 LEU A O 1
ATOM 1491 N N . ARG A 1 193 ? -4.317 -3.836 9.109 1.00 98.50 193 ARG A N 1
ATOM 1492 C CA . ARG A 1 193 ? -5.549 -3.972 8.314 1.00 98.50 193 ARG A CA 1
ATOM 1493 C C . ARG A 1 193 ? -5.646 -5.276 7.516 1.00 98.50 193 ARG A C 1
ATOM 1495 O O . ARG A 1 193 ? -6.744 -5.665 7.142 1.00 98.50 193 ARG A O 1
ATOM 1502 N N . HIS A 1 194 ? -4.519 -5.934 7.228 1.00 98.56 194 HIS A N 1
ATOM 1503 C CA . HIS A 1 194 ? -4.480 -7.212 6.504 1.00 98.56 194 HIS A CA 1
ATOM 1504 C C . HIS A 1 194 ? -4.481 -8.431 7.437 1.00 98.56 194 HIS A C 1
ATOM 1506 O O . HIS A 1 194 ? -4.584 -9.559 6.964 1.00 98.56 194 HIS A O 1
ATOM 1512 N N . LEU A 1 195 ? -4.419 -8.240 8.759 1.00 98.50 195 LEU A N 1
ATOM 1513 C CA . LEU A 1 195 ? -4.469 -9.318 9.756 1.00 98.50 195 LEU A CA 1
ATOM 1514 C C . LEU A 1 195 ? -5.904 -9.773 10.093 1.00 98.50 195 LEU A C 1
ATOM 1516 O O . LEU A 1 195 ? -6.149 -10.295 11.174 1.00 98.50 195 LEU A O 1
ATOM 1520 N N . VAL A 1 196 ? -6.863 -9.613 9.177 1.00 97.44 196 VAL A N 1
ATOM 1521 C CA . VAL A 1 196 ? -8.289 -9.952 9.394 1.00 97.44 196 VAL A CA 1
ATOM 1522 C C . VAL A 1 196 ? -8.571 -11.450 9.586 1.00 97.44 196 VAL A C 1
ATOM 1524 O O . VAL A 1 196 ? -9.678 -11.816 9.973 1.00 97.44 196 VAL A O 1
ATOM 1527 N N . GLU A 1 197 ? -7.579 -12.304 9.330 1.00 96.31 197 GLU A N 1
ATOM 1528 C CA . GLU A 1 197 ? -7.599 -13.761 9.541 1.00 96.31 197 GLU A CA 1
ATOM 1529 C C . GLU A 1 197 ? -6.798 -14.199 10.784 1.00 96.31 197 GLU A C 1
ATOM 1531 O O . GLU A 1 197 ? -6.546 -15.391 10.983 1.00 96.31 197 GLU A O 1
ATOM 1536 N N . LEU A 1 198 ? -6.315 -13.252 11.596 1.00 97.00 198 LEU A N 1
ATOM 1537 C CA . LEU A 1 198 ? -5.519 -13.564 12.779 1.00 97.00 198 LEU A CA 1
ATOM 1538 C C . LEU A 1 198 ? -6.348 -14.393 13.783 1.00 97.00 198 LEU A C 1
ATOM 1540 O O . LEU A 1 198 ? -7.523 -14.109 13.986 1.00 97.00 198 LEU A O 1
ATOM 1544 N N . PRO A 1 199 ? -5.764 -15.397 14.461 1.00 97.62 199 PRO A N 1
ATOM 1545 C CA . PRO A 1 199 ? -6.448 -16.066 15.564 1.00 97.62 199 PRO A CA 1
ATOM 1546 C C . PRO A 1 199 ? -6.943 -15.064 16.617 1.00 97.62 199 PRO A C 1
ATOM 1548 O O . PRO A 1 199 ? -6.188 -14.184 17.044 1.00 97.62 199 PRO A O 1
ATOM 1551 N N . GLU A 1 200 ? -8.203 -15.203 17.042 1.00 97.44 200 GLU A N 1
ATOM 1552 C CA . GLU A 1 200 ? -8.872 -14.246 17.936 1.00 97.44 200 GLU A CA 1
ATOM 1553 C C . GLU A 1 200 ? -8.129 -14.074 19.266 1.00 97.44 200 GLU A C 1
ATOM 1555 O O . GLU A 1 200 ? -8.126 -12.987 19.842 1.00 97.44 200 GLU A O 1
ATOM 1560 N N . GLU A 1 201 ? -7.423 -15.111 19.728 1.00 97.69 201 GLU A N 1
ATOM 1561 C CA . GLU A 1 201 ? -6.646 -15.082 20.970 1.00 97.69 201 GLU A CA 1
ATOM 1562 C C . GLU A 1 201 ? -5.474 -14.090 20.921 1.00 97.69 201 GLU A C 1
ATOM 1564 O O . GLU A 1 201 ? -4.945 -13.705 21.966 1.00 97.69 201 GLU A O 1
ATOM 1569 N N . LEU A 1 202 ? -5.059 -13.667 19.723 1.00 98.12 202 LEU A N 1
ATOM 1570 C CA . LEU A 1 202 ? -3.964 -12.719 19.521 1.00 98.12 202 LEU A CA 1
ATOM 1571 C C . LEU A 1 202 ? -4.443 -11.264 19.398 1.00 98.12 202 LEU A C 1
ATOM 1573 O O . LEU A 1 202 ? -3.626 -10.354 19.562 1.00 98.12 202 LEU A O 1
ATOM 1577 N N . LEU A 1 203 ? -5.738 -11.024 19.148 1.00 98.19 203 LEU A N 1
ATOM 1578 C CA . LEU A 1 203 ? -6.297 -9.673 19.003 1.00 98.19 203 LEU A CA 1
ATOM 1579 C C . LEU A 1 203 ? -6.141 -8.812 20.268 1.00 98.19 203 LEU A C 1
ATOM 1581 O O . LEU A 1 203 ? -5.704 -7.665 20.124 1.00 98.19 203 LEU A O 1
ATOM 1585 N N . PRO A 1 204 ? -6.392 -9.314 21.500 1.00 98.19 204 PRO A N 1
ATOM 1586 C CA . PRO A 1 204 ? -6.266 -8.493 22.703 1.00 98.19 204 PRO A CA 1
ATOM 1587 C C . PRO A 1 204 ? -4.877 -7.871 22.870 1.00 98.19 204 PRO A C 1
ATOM 1589 O O . PRO A 1 204 ? -4.773 -6.703 23.236 1.00 98.19 204 PRO A O 1
ATOM 1592 N N . GLY A 1 205 ? -3.814 -8.612 22.533 1.00 98.00 205 GLY A N 1
ATOM 1593 C CA . GLY A 1 205 ? -2.441 -8.106 22.611 1.00 98.00 205 GLY A CA 1
ATOM 1594 C C . GLY A 1 205 ? -2.144 -6.996 21.596 1.00 98.00 205 GLY A C 1
ATOM 1595 O O . GLY A 1 205 ? -1.351 -6.099 21.881 1.00 98.00 205 GLY A O 1
ATOM 1596 N N . LEU A 1 206 ? -2.796 -7.013 20.427 1.00 98.25 206 LEU A N 1
ATOM 1597 C CA . LEU A 1 206 ? -2.693 -5.922 19.453 1.00 98.25 206 LEU A CA 1
ATOM 1598 C C . LEU A 1 206 ? -3.480 -4.689 19.908 1.00 98.25 206 LEU A C 1
ATOM 1600 O O . LEU A 1 206 ? -2.978 -3.574 19.778 1.00 98.25 206 LEU A O 1
ATOM 1604 N N . VAL A 1 207 ? -4.670 -4.875 20.486 1.00 98.31 207 VAL A N 1
ATOM 1605 C CA . VAL A 1 207 ? -5.460 -3.767 21.046 1.00 98.31 207 VAL A CA 1
ATOM 1606 C C . VAL A 1 207 ? -4.714 -3.103 22.197 1.00 98.31 207 VAL A C 1
ATOM 1608 O O . VAL A 1 207 ? -4.548 -1.890 22.175 1.00 98.31 207 VAL A O 1
ATOM 1611 N N . GLU A 1 208 ? -4.194 -3.871 23.158 1.00 97.56 208 GLU A N 1
ATOM 1612 C CA . GLU A 1 208 ? -3.403 -3.333 24.275 1.00 97.56 208 GLU A CA 1
ATOM 1613 C C . GLU A 1 208 ? -2.218 -2.493 23.781 1.00 97.56 208 GLU A C 1
ATOM 1615 O O . GLU A 1 208 ? -1.943 -1.415 24.309 1.00 97.56 208 GLU A O 1
ATOM 1620 N N . ARG A 1 209 ? -1.548 -2.957 22.723 1.00 97.44 209 ARG A N 1
ATOM 1621 C CA . ARG A 1 209 ? -0.387 -2.277 22.147 1.00 97.44 209 ARG A CA 1
ATOM 1622 C C . ARG A 1 209 ? -0.740 -0.982 21.418 1.00 97.44 209 ARG A C 1
ATOM 1624 O O . ARG A 1 209 ? 0.017 -0.019 21.511 1.00 97.44 209 ARG A O 1
ATOM 1631 N N . TYR A 1 210 ? -1.835 -0.971 20.660 1.00 98.00 210 TYR A N 1
ATOM 1632 C CA . TYR A 1 210 ? -2.114 0.082 19.677 1.00 98.00 210 TYR A CA 1
ATOM 1633 C C . TYR A 1 210 ? -3.299 0.987 20.019 1.00 98.00 210 TYR A C 1
ATOM 1635 O O . TYR A 1 210 ? -3.442 2.037 19.398 1.00 98.00 210 TYR A O 1
ATOM 1643 N N . ALA A 1 211 ? -4.107 0.659 21.031 1.00 96.50 211 ALA A N 1
ATOM 1644 C CA . ALA A 1 211 ? -5.238 1.483 21.470 1.00 96.50 211 ALA A CA 1
ATOM 1645 C C . ALA A 1 211 ? -4.837 2.922 21.843 1.00 96.50 211 ALA A C 1
ATOM 1647 O O . ALA A 1 211 ? -5.627 3.849 21.674 1.00 96.50 211 ALA A O 1
ATOM 1648 N N . GLY A 1 212 ? -3.611 3.101 22.348 1.00 94.94 212 GLY A N 1
ATOM 1649 C CA . GLY A 1 212 ? -3.035 4.393 22.726 1.00 94.94 212 GLY A CA 1
ATOM 1650 C C . GLY A 1 212 ? -1.999 4.941 21.743 1.00 94.94 212 GLY A C 1
ATOM 1651 O O . GLY A 1 212 ? -1.187 5.769 22.150 1.00 94.94 212 GLY A O 1
ATOM 1652 N N . ALA A 1 213 ? -1.962 4.456 20.496 1.00 96.44 213 ALA A N 1
ATOM 1653 C CA . ALA A 1 213 ? -1.011 4.946 19.501 1.00 96.44 213 ALA A CA 1
ATOM 1654 C C . ALA A 1 213 ? -1.217 6.446 19.227 1.00 96.44 213 ALA A C 1
ATOM 1656 O O . ALA A 1 213 ? -2.349 6.915 19.111 1.00 96.44 213 ALA A O 1
ATOM 1657 N N . THR A 1 214 ? -0.113 7.186 19.122 1.00 95.44 214 THR A N 1
ATOM 1658 C CA . THR A 1 214 ? -0.116 8.635 18.852 1.00 95.44 214 THR A CA 1
ATOM 1659 C C . THR A 1 214 ? -0.284 8.962 17.370 1.00 95.44 214 THR A C 1
ATOM 1661 O O . THR A 1 214 ? -0.673 10.066 16.995 1.00 95.44 214 THR A O 1
ATOM 1664 N N . GLU A 1 215 ? 0.032 7.997 16.518 1.00 96.50 215 GLU A N 1
ATOM 1665 C CA . GLU A 1 215 ? 0.005 8.077 15.074 1.00 96.50 215 GLU A CA 1
ATOM 1666 C C . GLU A 1 215 ? -1.360 7.601 14.577 1.00 96.50 215 GLU A C 1
ATOM 1668 O O . GLU A 1 215 ? -1.664 6.407 14.574 1.00 96.50 215 GLU A O 1
ATOM 1673 N N . GLU A 1 216 ? -2.187 8.537 14.118 1.00 96.88 216 GLU A N 1
ATOM 1674 C CA . GLU A 1 216 ? -3.572 8.271 13.704 1.00 96.88 216 GLU A CA 1
ATOM 1675 C C . GLU A 1 216 ? -3.686 7.192 12.625 1.00 96.88 216 GLU A C 1
ATOM 1677 O O . GLU A 1 216 ? -4.620 6.392 12.634 1.00 96.88 216 GLU A O 1
ATOM 1682 N N . VAL A 1 217 ? -2.699 7.115 11.731 1.00 97.44 217 VAL A N 1
ATOM 1683 C CA . VAL A 1 217 ? -2.645 6.085 10.689 1.00 97.44 217 VAL A CA 1
ATOM 1684 C C . VAL A 1 217 ? -2.588 4.673 11.280 1.00 97.44 217 VAL A C 1
ATOM 1686 O O . VAL A 1 217 ? -3.209 3.763 10.737 1.00 97.44 217 VAL A O 1
ATOM 1689 N N . VAL A 1 218 ? -1.917 4.469 12.418 1.00 98.19 218 VAL A N 1
ATOM 1690 C CA . VAL A 1 218 ? -1.838 3.156 13.082 1.00 98.19 218 VAL A CA 1
ATOM 1691 C C . VAL A 1 218 ? -3.196 2.769 13.664 1.00 98.19 218 VAL A C 1
ATOM 1693 O O . VAL A 1 218 ? -3.630 1.630 13.498 1.00 98.19 218 VAL A O 1
ATOM 1696 N N . LEU A 1 219 ? -3.900 3.728 14.274 1.00 98.50 219 LEU A N 1
ATOM 1697 C CA . LEU A 1 219 ? -5.261 3.532 14.784 1.00 98.50 219 LEU A CA 1
ATOM 1698 C C . LEU A 1 219 ? -6.237 3.173 13.662 1.00 98.50 219 LEU A C 1
ATOM 1700 O O . LEU A 1 219 ? -7.036 2.259 13.828 1.00 98.50 219 LEU A O 1
ATOM 1704 N N . VAL A 1 220 ? -6.127 3.824 12.501 1.00 98.50 220 VAL A N 1
ATOM 1705 C CA . VAL A 1 220 ? -6.906 3.480 11.300 1.00 98.50 220 VAL A CA 1
ATOM 1706 C C . VAL A 1 220 ? -6.713 2.009 10.914 1.00 98.50 220 VAL A C 1
ATOM 1708 O O . VAL A 1 220 ? -7.697 1.301 10.708 1.00 98.50 220 VAL A O 1
ATOM 1711 N N . GLY A 1 221 ? -5.468 1.522 10.890 1.00 98.56 221 GLY A N 1
ATOM 1712 C CA . GLY A 1 221 ? -5.172 0.116 10.596 1.00 98.56 221 GLY A CA 1
ATOM 1713 C C . GLY A 1 221 ? -5.730 -0.849 11.648 1.00 98.56 221 GLY A C 1
ATOM 1714 O O . GLY A 1 221 ? -6.256 -1.907 11.302 1.00 98.56 221 GLY A O 1
ATOM 1715 N N . LEU A 1 222 ? -5.677 -0.469 12.931 1.00 98.75 222 LEU A N 1
ATOM 1716 C CA . LEU A 1 222 ? -6.300 -1.228 14.020 1.00 98.75 222 LEU A CA 1
ATOM 1717 C C . LEU A 1 222 ? -7.830 -1.270 13.884 1.00 98.75 222 LEU A C 1
ATOM 1719 O O . LEU A 1 222 ? -8.434 -2.318 14.094 1.00 98.75 222 LEU A O 1
ATOM 1723 N N . PHE A 1 223 ? -8.472 -0.157 13.530 1.00 98.69 223 PHE A N 1
ATOM 1724 C CA . PHE A 1 223 ? -9.921 -0.114 13.331 1.00 98.69 223 PHE A CA 1
ATOM 1725 C C . PHE A 1 223 ? -10.348 -0.983 12.154 1.00 98.69 223 PHE A C 1
ATOM 1727 O O . PHE A 1 223 ? -11.311 -1.735 12.289 1.00 98.69 223 PHE A O 1
ATOM 1734 N N . ASP A 1 224 ? -9.615 -0.931 11.039 1.00 98.50 224 ASP A N 1
ATOM 1735 C CA . ASP A 1 224 ? -9.846 -1.816 9.897 1.00 98.50 224 ASP A CA 1
ATOM 1736 C C . ASP A 1 224 ? -9.759 -3.288 10.311 1.00 98.50 224 ASP A C 1
ATOM 1738 O O . ASP A 1 224 ? -10.688 -4.047 10.038 1.00 98.50 224 ASP A O 1
ATOM 1742 N N . LEU A 1 225 ? -8.704 -3.674 11.037 1.00 98.62 225 LEU A N 1
ATOM 1743 C CA . LEU A 1 225 ? -8.554 -5.027 11.574 1.00 98.62 225 LEU A CA 1
ATOM 1744 C C . LEU A 1 225 ? -9.781 -5.452 12.389 1.00 98.62 225 LEU A C 1
ATOM 1746 O O . LEU A 1 225 ? -10.388 -6.483 12.112 1.00 98.62 225 LEU A O 1
ATOM 1750 N N . LEU A 1 226 ? -10.156 -4.651 13.386 1.00 98.50 226 LEU A N 1
ATOM 1751 C CA . LEU A 1 226 ? -11.223 -4.995 14.325 1.00 98.50 226 LEU A CA 1
ATOM 1752 C C . LEU A 1 226 ? -12.603 -5.023 13.668 1.00 98.50 226 LEU A C 1
ATOM 1754 O O . LEU A 1 226 ? -13.425 -5.864 14.019 1.00 98.50 226 LEU A O 1
ATOM 1758 N N . LEU A 1 227 ? -12.875 -4.126 12.722 1.00 98.19 227 LEU A N 1
ATOM 1759 C CA . LEU A 1 227 ? -14.163 -4.057 12.033 1.00 98.19 227 LEU A CA 1
ATOM 1760 C C . LEU A 1 227 ? -14.295 -5.124 10.945 1.00 98.19 227 LEU A C 1
ATOM 1762 O O . LEU A 1 227 ? -15.387 -5.664 10.744 1.00 98.19 227 LEU A O 1
ATOM 1766 N N . GLN A 1 228 ? -13.209 -5.420 10.232 1.00 97.19 228 GLN A N 1
ATOM 1767 C CA . GLN A 1 228 ? -13.223 -6.271 9.041 1.00 97.19 228 GLN A CA 1
ATOM 1768 C C . GLN A 1 228 ? -12.747 -7.704 9.301 1.00 97.19 228 GLN A C 1
ATOM 1770 O O . GLN A 1 228 ? -12.712 -8.497 8.363 1.00 97.19 228 GLN A O 1
ATOM 1775 N N . HIS A 1 229 ? -12.434 -8.059 10.550 1.00 98.00 229 HIS A N 1
ATOM 1776 C CA . HIS A 1 229 ? -12.055 -9.417 10.927 1.00 98.00 229 HIS A CA 1
ATOM 1777 C C . HIS A 1 229 ? -13.055 -10.465 10.406 1.00 98.00 229 HIS A C 1
ATOM 1779 O O . HIS A 1 229 ? -14.277 -10.256 10.435 1.00 98.00 229 HIS A O 1
ATOM 1785 N N . ARG A 1 230 ? -12.547 -11.613 9.939 1.00 96.50 230 ARG A N 1
ATOM 1786 C CA . ARG A 1 230 ? -13.338 -12.641 9.238 1.00 96.50 230 ARG A CA 1
ATOM 1787 C C . ARG A 1 230 ? -14.509 -13.167 10.058 1.00 96.50 230 ARG A C 1
ATOM 1789 O O . ARG A 1 230 ? -15.560 -13.478 9.501 1.00 96.50 230 ARG A O 1
ATOM 1796 N N . THR A 1 231 ? -14.330 -13.294 11.368 1.00 96.62 231 THR A N 1
ATOM 1797 C CA . THR A 1 231 ? -15.357 -13.822 12.279 1.00 96.62 231 THR A CA 1
ATOM 1798 C C . THR A 1 231 ? -16.371 -12.771 12.740 1.00 96.62 231 THR A C 1
ATOM 1800 O O . THR A 1 231 ? -17.299 -13.105 13.473 1.00 96.62 231 THR A O 1
ATOM 1803 N N . GLY A 1 232 ? -16.258 -11.528 12.265 1.00 96.06 232 GLY A N 1
ATOM 1804 C CA . GLY A 1 232 ? -17.124 -10.410 12.642 1.00 96.06 232 GLY A CA 1
ATOM 1805 C C . GLY A 1 232 ? -16.371 -9.313 13.397 1.00 96.06 232 GLY A C 1
ATOM 1806 O O . GLY A 1 232 ? -15.168 -9.433 13.605 1.00 96.06 232 GLY A O 1
ATOM 1807 N N . PRO A 1 233 ? -17.046 -8.213 13.781 1.00 96.94 233 PRO A N 1
ATOM 1808 C CA . PRO A 1 233 ? -16.398 -7.126 14.501 1.00 96.94 233 PRO A CA 1
ATOM 1809 C C . PRO A 1 233 ? -15.906 -7.574 15.881 1.00 96.94 233 PRO A C 1
ATOM 1811 O O . PRO A 1 233 ? -16.657 -8.189 16.637 1.00 96.94 233 PRO A O 1
ATOM 1814 N N . HIS A 1 234 ? -14.690 -7.179 16.242 1.00 97.75 234 HIS A N 1
ATOM 1815 C CA . HIS A 1 234 ? -14.096 -7.443 17.553 1.00 97.75 234 HIS A CA 1
ATOM 1816 C C . HIS A 1 234 ? -13.903 -6.165 18.359 1.00 97.75 234 HIS A C 1
ATOM 1818 O O . HIS A 1 234 ? -13.811 -5.071 17.806 1.00 97.75 234 HIS A O 1
ATOM 1824 N N . HIS A 1 235 ? -13.833 -6.308 19.687 1.00 97.44 235 HIS A N 1
ATOM 1825 C CA . HIS A 1 235 ? -13.565 -5.202 20.614 1.00 97.44 235 HIS A CA 1
ATOM 1826 C C . HIS A 1 235 ? -14.468 -3.970 20.387 1.00 97.44 235 HIS A C 1
ATOM 1828 O O . HIS A 1 235 ? -14.023 -2.827 20.465 1.00 97.44 235 HIS A O 1
ATOM 1834 N N . VAL A 1 236 ? -15.761 -4.196 20.125 1.00 97.31 236 VAL A N 1
ATOM 1835 C CA . VAL A 1 236 ? -16.728 -3.128 19.811 1.00 97.31 236 VAL A CA 1
ATOM 1836 C C . VAL A 1 236 ? -16.814 -2.085 20.927 1.00 97.31 236 VAL A C 1
ATOM 1838 O O . VAL A 1 236 ? -16.913 -0.898 20.634 1.00 97.31 236 VAL A O 1
ATOM 1841 N N . ASP A 1 237 ? -16.719 -2.502 22.191 1.00 96.94 237 ASP A N 1
ATOM 1842 C CA . ASP A 1 237 ? -16.730 -1.575 23.329 1.00 96.94 237 ASP A CA 1
ATOM 1843 C C . ASP A 1 237 ? -15.542 -0.608 23.281 1.00 96.94 237 ASP A C 1
ATOM 1845 O O . ASP A 1 237 ? -15.736 0.595 23.411 1.00 96.94 237 ASP A O 1
ATOM 1849 N N . PHE A 1 238 ? -14.344 -1.099 22.946 1.00 97.44 238 PHE A N 1
ATOM 1850 C CA . PHE A 1 238 ? -13.178 -0.242 22.720 1.00 97.44 238 PHE A CA 1
ATOM 1851 C C . PHE A 1 238 ? -13.416 0.757 21.578 1.00 97.44 238 PHE A C 1
ATOM 1853 O O . PHE A 1 238 ? -13.088 1.932 21.724 1.00 97.44 238 PHE A O 1
ATOM 1860 N N . LEU A 1 239 ? -14.016 0.331 20.461 1.00 97.94 239 LEU A N 1
ATOM 1861 C CA . LEU A 1 239 ? -14.316 1.230 19.339 1.00 97.94 239 LEU A CA 1
ATOM 1862 C C . LEU A 1 239 ? -15.309 2.336 19.743 1.00 97.94 239 LEU A C 1
ATOM 1864 O O . LEU A 1 239 ? -15.134 3.498 19.371 1.00 97.94 239 LEU A O 1
ATOM 1868 N N . MET A 1 240 ? -16.341 1.996 20.521 1.00 97.50 240 MET A N 1
ATOM 1869 C CA . MET A 1 240 ? -17.313 2.973 21.026 1.00 97.50 240 MET A CA 1
ATOM 1870 C C . MET A 1 240 ? -16.679 3.930 22.041 1.00 97.50 240 MET A C 1
ATOM 1872 O O . MET A 1 240 ? -16.869 5.145 21.942 1.00 97.50 240 MET A O 1
ATOM 1876 N N . ASP A 1 241 ? -15.881 3.405 22.969 1.00 96.56 241 ASP A N 1
ATOM 1877 C CA . ASP A 1 241 ? -15.154 4.205 23.955 1.00 96.56 241 ASP A CA 1
ATOM 1878 C C . ASP A 1 241 ? -14.179 5.166 23.266 1.00 96.56 241 ASP A C 1
ATOM 1880 O O . ASP A 1 241 ? -14.095 6.343 23.630 1.00 96.56 241 ASP A O 1
ATOM 1884 N N . TYR A 1 242 ? -13.501 4.709 22.210 1.00 97.12 242 TYR A N 1
ATOM 1885 C CA . TYR A 1 242 ? -12.615 5.546 21.411 1.00 97.12 242 TYR A CA 1
ATOM 1886 C C . TYR A 1 242 ? -13.378 6.684 20.720 1.00 97.12 242 TYR A C 1
ATOM 1888 O O . TYR A 1 242 ? -12.955 7.839 20.786 1.00 97.12 242 TYR A O 1
ATOM 1896 N N . LEU A 1 243 ? -14.542 6.413 20.123 1.00 96.25 243 LEU A N 1
ATOM 1897 C CA . LEU A 1 243 ? -15.383 7.472 19.553 1.00 96.25 243 LEU A CA 1
ATOM 1898 C C . LEU A 1 243 ? -15.839 8.499 20.586 1.00 96.25 243 LEU A C 1
ATOM 1900 O O . LEU A 1 243 ? -16.037 9.663 20.234 1.00 96.25 243 LEU A O 1
ATOM 1904 N N . GLN A 1 244 ? -15.993 8.104 21.845 1.00 94.88 244 GLN A N 1
ATOM 1905 C CA . GLN A 1 244 ? -16.409 9.009 22.909 1.00 94.88 244 GLN A CA 1
ATOM 1906 C C . GLN A 1 244 ? -15.244 9.805 23.513 1.00 94.88 244 GLN A C 1
ATOM 1908 O O . GLN A 1 244 ? -15.436 10.972 23.857 1.00 94.88 244 GLN A O 1
ATOM 1913 N N . GLN A 1 245 ? -14.068 9.189 23.660 1.00 94.69 245 GLN A N 1
ATOM 1914 C CA . GLN A 1 245 ? -12.974 9.706 24.498 1.00 94.69 245 GLN A CA 1
ATOM 1915 C C . GLN A 1 245 ? -11.623 9.844 23.773 1.00 94.69 245 GLN A C 1
ATOM 1917 O O . GLN A 1 245 ? -10.738 10.539 24.262 1.00 94.69 245 GLN A O 1
ATOM 1922 N N . GLY A 1 246 ? -11.441 9.215 22.610 1.00 93.38 246 GLY A N 1
ATOM 1923 C CA . GLY A 1 246 ? -10.166 9.151 21.885 1.00 93.38 246 GLY A CA 1
ATOM 1924 C C . GLY A 1 246 ? -9.651 10.516 21.426 1.00 93.38 246 GLY A C 1
ATOM 1925 O O . GLY A 1 246 ? -10.412 11.316 20.900 1.00 93.38 246 GLY A O 1
ATOM 1926 N N . ALA A 1 247 ? -8.365 10.804 21.614 1.00 94.25 247 ALA A N 1
ATOM 1927 C CA . ALA A 1 247 ? -7.813 12.150 21.414 1.00 94.25 247 ALA A CA 1
ATOM 1928 C C . ALA A 1 247 ? -7.753 12.616 19.942 1.00 94.25 247 ALA A C 1
ATOM 1930 O O . ALA A 1 247 ? -7.652 13.813 19.680 1.00 94.25 247 ALA A O 1
ATOM 1931 N N . HIS A 1 248 ? -7.811 11.683 18.991 1.00 96.62 248 HIS A N 1
ATOM 1932 C CA . HIS A 1 248 ? -7.552 11.936 17.576 1.00 96.62 248 HIS A CA 1
ATOM 1933 C C . HIS A 1 248 ? -8.852 12.094 16.785 1.00 96.62 248 HIS A C 1
ATOM 1935 O O . HIS A 1 248 ? -9.550 11.115 16.507 1.00 96.62 248 HIS A O 1
ATOM 1941 N N . LEU A 1 249 ? -9.193 13.336 16.427 1.00 96.62 249 LEU A N 1
ATOM 1942 C CA . LEU A 1 249 ? -10.463 13.651 15.764 1.00 96.62 249 LEU A CA 1
ATOM 1943 C C . LEU A 1 249 ? -10.566 13.051 14.358 1.00 96.62 249 LEU A C 1
ATOM 1945 O O . LEU A 1 249 ? -11.638 12.567 14.003 1.00 96.62 249 LEU A O 1
ATOM 1949 N N . ASP A 1 250 ? -9.486 13.021 13.577 1.00 97.38 250 ASP A N 1
ATOM 1950 C CA . ASP A 1 250 ? -9.529 12.438 12.230 1.00 97.38 250 ASP A CA 1
ATOM 1951 C C . ASP A 1 250 ? -9.633 10.903 12.286 1.00 97.38 250 ASP A C 1
ATOM 1953 O O . ASP A 1 250 ? -10.407 10.313 11.528 1.00 97.38 250 ASP A O 1
ATOM 1957 N N . ALA A 1 251 ? -8.982 10.255 13.260 1.00 97.56 251 ALA A N 1
ATOM 1958 C CA . ALA A 1 251 ? -9.191 8.833 13.543 1.00 97.56 251 ALA A CA 1
ATOM 1959 C C . ALA A 1 251 ? -10.639 8.546 14.001 1.00 97.56 251 ALA A C 1
ATOM 1961 O O . ALA A 1 251 ? -11.246 7.570 13.557 1.00 97.56 251 ALA A O 1
ATOM 1962 N N . CYS A 1 252 ? -11.233 9.420 14.828 1.00 97.62 252 CYS A N 1
ATOM 1963 C CA . CYS A 1 252 ? -12.648 9.325 15.209 1.00 97.62 252 CYS A CA 1
ATOM 1964 C C . CYS A 1 252 ? -13.583 9.512 14.005 1.00 97.62 252 CYS A C 1
ATOM 1966 O O . CYS A 1 252 ? -14.547 8.757 13.870 1.00 97.62 252 CYS A O 1
ATOM 1968 N N . ARG A 1 253 ? -13.304 10.483 13.119 1.00 97.75 253 ARG A N 1
ATOM 1969 C CA . ARG A 1 253 ? -14.066 10.702 11.876 1.00 97.75 253 ARG A CA 1
ATOM 1970 C C . ARG A 1 253 ? -14.063 9.429 11.044 1.00 97.75 253 ARG A C 1
ATOM 1972 O O . ARG A 1 253 ? -15.123 8.944 10.657 1.00 97.75 253 ARG A O 1
ATOM 1979 N N . TYR A 1 254 ? -12.872 8.890 10.804 1.00 98.25 254 TYR A N 1
ATOM 1980 C CA . TYR A 1 254 ? -12.689 7.668 10.040 1.00 98.25 254 TYR A CA 1
ATOM 1981 C C . TYR A 1 254 ? -13.480 6.500 10.645 1.00 98.25 254 TYR A C 1
ATOM 1983 O O . TYR A 1 254 ? -14.269 5.869 9.945 1.00 98.25 254 TYR A O 1
ATOM 1991 N N . LEU A 1 255 ? -13.349 6.264 11.955 1.00 98.31 255 LEU A N 1
ATOM 1992 C CA . LEU A 1 255 ? -14.066 5.194 12.649 1.00 98.31 255 LEU A CA 1
ATOM 1993 C C . LEU A 1 255 ? -15.592 5.349 12.541 1.00 98.31 255 LEU A C 1
ATOM 1995 O O . LEU A 1 255 ? -16.282 4.380 12.225 1.00 98.31 255 LEU A O 1
ATOM 1999 N N . ALA A 1 256 ? -16.127 6.556 12.746 1.00 98.06 256 ALA A N 1
ATOM 2000 C CA . ALA A 1 256 ? -17.561 6.824 12.623 1.00 98.06 256 ALA A CA 1
ATOM 2001 C C . ALA A 1 256 ? -18.079 6.521 11.207 1.00 98.06 256 ALA A C 1
ATOM 2003 O O . ALA A 1 256 ? -19.106 5.855 11.052 1.00 98.06 256 ALA A O 1
ATOM 2004 N N . VAL A 1 257 ? -17.339 6.950 10.178 1.00 98.19 257 VAL A N 1
ATOM 2005 C CA . VAL A 1 257 ? -17.657 6.651 8.776 1.00 98.19 257 VAL A CA 1
ATOM 2006 C C . VAL A 1 257 ? -17.606 5.147 8.517 1.00 98.19 257 VAL A C 1
ATOM 2008 O O . VAL A 1 257 ? -18.542 4.618 7.924 1.00 98.19 257 VAL A O 1
ATOM 2011 N N . CYS A 1 258 ? -16.579 4.435 8.989 1.00 97.69 258 CYS A N 1
ATOM 2012 C CA . CYS A 1 258 ? -16.466 2.989 8.789 1.00 97.69 258 CYS A CA 1
ATOM 2013 C C . CYS A 1 258 ? -17.597 2.206 9.467 1.00 97.69 258 CYS A C 1
ATOM 2015 O O . CYS A 1 258 ? -18.134 1.277 8.864 1.00 97.69 258 CYS A O 1
ATOM 2017 N N . LEU A 1 259 ? -18.014 2.589 10.677 1.00 97.38 259 LEU A N 1
ATOM 2018 C CA . LEU A 1 259 ? -19.149 1.956 11.360 1.00 97.38 259 LEU A CA 1
ATOM 2019 C C . LEU A 1 259 ? -20.437 2.092 10.543 1.00 97.38 259 LEU A C 1
ATOM 2021 O O . LEU A 1 259 ? -21.128 1.096 10.329 1.00 97.38 259 LEU A O 1
ATOM 2025 N N . VAL A 1 260 ? -20.723 3.296 10.041 1.00 96.88 260 VAL A N 1
ATOM 2026 C CA . VAL A 1 260 ? -21.893 3.566 9.194 1.00 96.88 260 VAL A CA 1
ATOM 2027 C C . VAL A 1 260 ? -21.795 2.830 7.855 1.00 96.88 260 VAL A C 1
ATOM 2029 O O . VAL A 1 260 ? -22.724 2.123 7.463 1.00 96.88 260 VAL A O 1
ATOM 2032 N N . ALA A 1 261 ? -20.662 2.957 7.165 1.00 95.81 261 ALA A N 1
ATOM 2033 C CA . ALA A 1 261 ? -20.441 2.385 5.841 1.00 95.81 261 ALA A CA 1
ATOM 2034 C C . ALA A 1 261 ? -20.392 0.850 5.848 1.00 95.81 261 ALA A C 1
ATOM 2036 O O . ALA A 1 261 ? -20.667 0.231 4.822 1.00 95.81 261 ALA A O 1
ATOM 2037 N N . SER A 1 262 ? -20.091 0.223 6.993 1.00 94.62 262 SER A N 1
ATOM 2038 C CA . SER A 1 262 ? -20.089 -1.238 7.129 1.00 94.62 262 SER A CA 1
ATOM 2039 C C . SER A 1 262 ? -21.454 -1.876 6.848 1.00 94.62 262 SER A C 1
ATOM 2041 O O . SER A 1 262 ? -21.516 -3.067 6.541 1.00 94.62 262 SER A O 1
ATOM 2043 N N . GLY A 1 263 ? -22.548 -1.117 7.001 1.00 91.81 263 GLY A N 1
ATOM 2044 C CA . GLY A 1 263 ? -23.917 -1.620 6.867 1.00 91.81 263 GLY A CA 1
ATOM 2045 C C . GLY A 1 263 ? -24.303 -2.679 7.908 1.00 91.81 263 GLY A C 1
ATOM 2046 O O . GLY A 1 263 ? -25.329 -3.340 7.756 1.00 91.81 263 GLY A O 1
ATOM 2047 N N . ARG A 1 264 ? -23.489 -2.881 8.954 1.00 94.44 264 ARG A N 1
ATOM 2048 C CA . ARG A 1 264 ? -23.747 -3.871 10.006 1.00 94.44 264 ARG A CA 1
ATOM 2049 C C . ARG A 1 264 ? -24.678 -3.273 11.058 1.00 94.44 264 ARG A C 1
ATOM 2051 O O . ARG A 1 264 ? -24.272 -2.404 11.828 1.00 94.44 264 ARG A O 1
ATOM 2058 N N . GLU A 1 265 ? -25.906 -3.785 11.117 1.00 94.38 265 GLU A N 1
ATOM 2059 C CA . GLU A 1 265 ? -26.969 -3.274 11.997 1.00 94.38 265 GLU A CA 1
ATOM 2060 C C . GLU A 1 265 ? -26.561 -3.226 13.477 1.00 94.38 265 GLU A C 1
ATOM 2062 O O . GLU A 1 265 ? -26.898 -2.282 14.187 1.00 94.38 265 GLU A O 1
ATOM 2067 N N . GLU A 1 266 ? -25.788 -4.210 13.944 1.00 94.69 266 GLU A N 1
ATOM 2068 C CA . GLU A 1 266 ? -25.285 -4.253 15.321 1.00 94.69 266 GLU A CA 1
ATOM 2069 C C . GLU A 1 266 ? -24.375 -3.058 15.646 1.00 94.69 266 GLU A C 1
ATOM 2071 O O . GLU A 1 266 ? -24.547 -2.401 16.676 1.00 94.69 266 GLU A O 1
ATOM 2076 N N . LEU A 1 267 ? -23.437 -2.738 14.751 1.00 96.44 267 LEU A N 1
ATOM 2077 C CA . LEU A 1 267 ? -22.504 -1.623 14.923 1.00 96.44 267 LEU A CA 1
ATOM 2078 C C . LEU A 1 267 ? -23.226 -0.280 14.829 1.00 96.44 267 LEU A C 1
ATOM 2080 O O . LEU A 1 267 ? -22.997 0.608 15.652 1.00 96.44 267 LEU A O 1
ATOM 2084 N N . LEU A 1 268 ? -24.138 -0.152 13.864 1.00 96.38 268 LEU A N 1
ATOM 2085 C CA . LEU A 1 268 ? -24.963 1.041 13.718 1.00 96.38 268 LEU A CA 1
ATOM 2086 C C . LEU A 1 268 ? -25.842 1.258 14.955 1.00 96.38 268 LEU A C 1
ATOM 2088 O O . LEU A 1 268 ? -25.904 2.368 15.477 1.00 96.38 268 LEU A O 1
ATOM 2092 N N . SER A 1 269 ? -26.464 0.202 15.476 1.00 95.69 269 SER A N 1
ATOM 2093 C CA . SER A 1 269 ? -27.262 0.263 16.703 1.00 95.69 269 SER A CA 1
ATOM 2094 C C . SER A 1 269 ? -26.435 0.763 17.890 1.00 95.69 269 SER A C 1
ATOM 2096 O O . SER A 1 269 ? -26.887 1.641 18.626 1.00 95.69 269 SER A O 1
ATOM 2098 N N . ARG A 1 270 ? -25.200 0.268 18.060 1.00 96.88 270 ARG A N 1
ATOM 2099 C CA . ARG A 1 270 ? -24.283 0.743 19.112 1.00 96.88 270 ARG A CA 1
ATOM 2100 C C . ARG A 1 270 ? -23.924 2.218 18.930 1.00 96.88 270 ARG A C 1
ATOM 2102 O O . ARG A 1 270 ? -24.010 2.981 19.892 1.00 96.88 270 ARG A O 1
ATOM 2109 N N . LEU A 1 271 ? -23.622 2.639 17.702 1.00 96.94 271 LEU A N 1
ATOM 2110 C CA . LEU A 1 271 ? -23.331 4.036 17.380 1.00 96.94 271 LEU A CA 1
ATOM 2111 C C . LEU A 1 271 ? -24.524 4.960 17.675 1.00 96.94 271 LEU A C 1
ATOM 2113 O O . LEU A 1 271 ? -24.345 6.020 18.272 1.00 96.94 271 LEU A O 1
ATOM 2117 N N . LEU A 1 272 ? -25.745 4.559 17.310 1.00 96.50 272 LEU A N 1
ATOM 2118 C CA . LEU A 1 272 ? -26.965 5.338 17.558 1.00 96.50 272 LEU A CA 1
ATOM 2119 C C . LEU A 1 272 ? -27.301 5.448 19.050 1.00 96.50 272 LEU A C 1
ATOM 2121 O O . LEU A 1 272 ? -27.859 6.459 19.477 1.00 96.50 272 LEU A O 1
ATOM 2125 N N . VAL A 1 273 ? -26.941 4.443 19.853 1.00 96.50 273 VAL A N 1
ATOM 2126 C CA . VAL A 1 273 ? -27.042 4.508 21.320 1.00 96.50 273 VAL A CA 1
ATOM 2127 C C . VAL A 1 273 ? -25.989 5.449 21.907 1.00 96.50 273 VAL A C 1
ATOM 2129 O O . VAL A 1 273 ? -26.307 6.205 22.826 1.00 96.50 273 VAL A O 1
ATOM 2132 N N . LEU A 1 274 ? -24.763 5.435 21.376 1.00 96.06 274 LEU A N 1
ATOM 2133 C CA . LEU A 1 274 ? -23.646 6.257 21.848 1.00 96.06 274 LEU A CA 1
ATOM 2134 C C . LEU A 1 274 ? -23.811 7.741 21.498 1.00 96.06 274 LEU A C 1
ATOM 2136 O O . LEU A 1 274 ? -23.589 8.605 22.347 1.00 96.06 274 LEU A O 1
ATOM 2140 N N . ALA A 1 275 ? -24.196 8.048 20.259 1.00 95.00 275 ALA A N 1
ATOM 2141 C CA . ALA A 1 275 ? -24.186 9.399 19.702 1.00 95.00 275 ALA A CA 1
ATOM 2142 C C . ALA A 1 275 ? -24.919 10.446 20.574 1.00 95.00 275 ALA A C 1
ATOM 2144 O O . ALA A 1 275 ? -24.361 11.521 20.809 1.00 95.00 275 ALA A O 1
ATOM 2145 N N . PRO A 1 276 ? -26.097 10.158 21.168 1.00 93.44 276 PRO A N 1
ATOM 2146 C CA . PRO A 1 276 ? -26.752 11.065 22.106 1.00 93.44 276 PRO A CA 1
ATOM 2147 C C . PRO A 1 276 ? -25.951 11.411 23.366 1.00 93.44 276 PRO A C 1
ATOM 2149 O O . PRO A 1 276 ? -26.327 12.360 24.047 1.00 93.44 276 PRO A O 1
ATOM 2152 N N . TRP A 1 277 ? -24.884 10.707 23.719 1.00 93.31 277 TRP A N 1
ATOM 2153 C CA . TRP A 1 277 ? -24.080 11.005 24.910 1.00 93.31 277 TRP A CA 1
ATOM 2154 C C . TRP A 1 277 ? -22.834 11.829 24.603 1.00 93.31 277 TRP A C 1
ATOM 2156 O O . TRP A 1 277 ? -22.253 12.415 25.517 1.00 93.31 277 TRP A O 1
ATOM 2166 N N . VAL A 1 278 ? -22.467 11.947 23.327 1.00 93.00 278 VAL A N 1
ATOM 2167 C CA . VAL A 1 278 ? -21.322 12.744 22.891 1.00 93.00 278 VAL A CA 1
ATOM 2168 C C . VAL A 1 278 ? -21.617 14.230 23.093 1.00 93.00 278 VAL A C 1
ATOM 2170 O O . VAL A 1 278 ? -22.613 14.766 22.599 1.00 93.00 278 VAL A O 1
ATOM 2173 N N . GLN A 1 279 ? -20.753 14.881 23.875 1.00 90.50 279 GLN A N 1
ATOM 2174 C CA . GLN A 1 279 ? -20.879 16.298 24.218 1.00 90.50 279 GLN A CA 1
ATOM 2175 C C . GLN A 1 279 ? -19.922 17.172 23.415 1.00 90.50 279 GLN A C 1
ATOM 2177 O O . GLN A 1 279 ? -20.263 18.304 23.094 1.00 90.50 279 GLN A O 1
ATOM 2182 N N . GLU A 1 280 ? -18.724 16.696 23.094 1.00 94.19 280 GLU A N 1
ATOM 2183 C CA . GLU A 1 280 ? -17.699 17.518 22.451 1.00 94.19 280 GLU A CA 1
ATOM 2184 C C . GLU A 1 280 ? -18.162 18.030 21.068 1.00 94.19 280 GLU A C 1
ATOM 2186 O O . GLU A 1 280 ? -18.557 17.209 20.241 1.00 94.19 280 GLU A O 1
ATOM 2191 N N . PRO A 1 281 ? -18.132 19.357 20.793 1.00 93.94 281 PRO A N 1
ATOM 2192 C CA . PRO A 1 281 ? -18.633 19.925 19.536 1.00 93.94 281 PRO A CA 1
ATOM 2193 C C . PRO A 1 281 ? -18.039 19.279 18.294 1.00 93.94 281 PRO A C 1
ATOM 2195 O O . PRO A 1 281 ? -18.791 18.809 17.451 1.00 93.94 281 PRO A O 1
ATOM 2198 N N . ALA A 1 282 ? -16.711 19.169 18.236 1.00 95.19 282 ALA A N 1
ATOM 2199 C CA . ALA A 1 282 ? -16.038 18.585 17.087 1.00 95.19 282 ALA A CA 1
ATOM 2200 C C . ALA A 1 282 ? -16.552 17.167 16.798 1.00 95.19 282 ALA A C 1
ATOM 2202 O O . ALA A 1 282 ? -16.873 16.856 15.661 1.00 95.19 282 ALA A O 1
ATOM 2203 N N . ARG A 1 283 ? -16.737 16.324 17.821 1.00 95.44 283 ARG A N 1
ATOM 2204 C CA . ARG A 1 283 ? -17.264 14.962 17.636 1.00 95.44 283 ARG A CA 1
ATOM 2205 C C . ARG A 1 283 ? -18.730 14.923 17.225 1.00 95.44 283 ARG A C 1
ATOM 2207 O O . ARG A 1 283 ? -19.120 14.021 16.491 1.00 95.44 283 ARG A O 1
ATOM 2214 N N . VAL A 1 284 ? -19.542 15.870 17.694 1.00 95.56 284 VAL A N 1
ATOM 2215 C CA . VAL A 1 284 ? -20.931 16.000 17.232 1.00 95.56 284 VAL A CA 1
ATOM 2216 C C . VAL A 1 284 ? -20.955 16.255 15.724 1.00 95.56 284 VAL A C 1
ATOM 2218 O O . VAL A 1 284 ? -21.710 15.585 15.022 1.00 95.56 284 VAL A O 1
ATOM 2221 N N . ASP A 1 285 ? -20.089 17.140 15.225 1.00 96.12 285 ASP A N 1
ATOM 2222 C CA . ASP A 1 285 ? -19.969 17.439 13.793 1.00 96.12 285 ASP A CA 1
ATOM 2223 C C . ASP A 1 285 ? -19.570 16.185 12.997 1.00 96.12 285 ASP A C 1
ATOM 2225 O O . ASP A 1 285 ? -20.197 15.868 11.987 1.00 96.12 285 ASP A O 1
ATOM 2229 N N . LEU A 1 286 ? -18.586 15.425 13.495 1.00 96.69 286 LEU A N 1
ATOM 2230 C CA . LEU A 1 286 ? -18.134 14.168 12.880 1.00 96.69 286 LEU A CA 1
ATOM 2231 C C . LEU A 1 286 ? -19.252 13.120 12.792 1.00 96.69 286 LEU A C 1
ATOM 2233 O O . LEU A 1 286 ? -19.404 12.445 11.775 1.00 96.69 286 LEU A O 1
ATOM 2237 N N . LEU A 1 287 ? -20.038 12.967 13.860 1.00 96.81 287 LEU A N 1
ATOM 2238 C CA . LEU A 1 287 ? -21.149 12.017 13.889 1.00 96.81 287 LEU A CA 1
ATOM 2239 C C . LEU A 1 287 ? -22.267 12.424 12.930 1.00 96.81 287 LEU A C 1
ATOM 2241 O O . LEU A 1 287 ? -22.830 11.562 12.261 1.00 96.81 287 LEU A O 1
ATOM 2245 N N . LEU A 1 288 ? -22.578 13.718 12.841 1.00 96.94 288 LEU A N 1
ATOM 2246 C CA . LEU A 1 288 ? -23.546 14.232 11.873 1.00 96.94 288 LEU A CA 1
ATOM 2247 C C . LEU A 1 288 ? -23.086 13.971 10.434 1.00 96.94 288 LEU A C 1
ATOM 2249 O O . LEU A 1 288 ? -23.881 13.491 9.627 1.00 96.94 288 LEU A O 1
ATOM 2253 N N . GLU A 1 289 ? -21.807 14.218 10.134 1.00 97.00 289 GLU A N 1
ATOM 2254 C CA . GLU A 1 289 ? -21.197 13.925 8.831 1.00 97.00 289 GLU A CA 1
ATOM 2255 C C . GLU A 1 289 ? -21.321 12.434 8.475 1.00 97.00 289 GLU A C 1
ATOM 2257 O O . GLU A 1 289 ? -21.804 12.092 7.396 1.00 97.00 289 GLU A O 1
ATOM 2262 N N . ALA A 1 290 ? -20.954 11.539 9.397 1.00 97.25 290 ALA A N 1
ATOM 2263 C CA . ALA A 1 290 ? -21.036 10.099 9.168 1.00 97.25 290 ALA A CA 1
ATOM 2264 C C . ALA A 1 290 ? -22.487 9.615 8.990 1.00 97.25 290 ALA A C 1
ATOM 2266 O O . ALA A 1 290 ? -22.783 8.866 8.061 1.00 97.25 290 ALA A O 1
ATOM 2267 N N . LEU A 1 291 ? -23.418 10.054 9.844 1.00 97.00 291 LEU A N 1
ATOM 2268 C CA . LEU A 1 291 ? -24.827 9.641 9.786 1.00 97.00 291 LEU A CA 1
ATOM 2269 C C . LEU A 1 291 ? -25.557 10.169 8.541 1.00 97.00 291 LEU A C 1
ATOM 2271 O O . LEU A 1 291 ? -26.503 9.531 8.072 1.00 97.00 291 LEU A O 1
ATOM 2275 N N . ALA A 1 292 ? -25.097 11.281 7.961 1.00 96.06 292 ALA A N 1
ATOM 2276 C CA . ALA A 1 292 ? -25.625 11.808 6.704 1.00 96.06 292 ALA A CA 1
ATOM 2277 C C . ALA A 1 292 ? -25.430 10.851 5.511 1.00 96.06 292 ALA A C 1
ATOM 2279 O O . ALA A 1 292 ? -26.111 11.003 4.497 1.00 96.06 292 ALA A O 1
ATOM 2280 N N . LEU A 1 293 ? -24.557 9.842 5.628 1.00 95.62 293 LEU A N 1
ATOM 2281 C CA . LEU A 1 293 ? -24.367 8.806 4.607 1.00 95.62 293 LEU A CA 1
ATOM 2282 C C . LEU A 1 293 ? -25.541 7.812 4.525 1.00 95.62 293 LEU A C 1
ATOM 2284 O O . LEU A 1 293 ? -25.694 7.137 3.509 1.00 95.62 293 LEU A O 1
ATOM 2288 N N . ILE A 1 294 ? -26.385 7.724 5.562 1.00 94.81 294 ILE A N 1
ATOM 2289 C CA . ILE A 1 294 ? -27.514 6.777 5.652 1.00 94.81 294 ILE A CA 1
ATOM 2290 C C . ILE A 1 294 ? -28.823 7.458 6.108 1.00 94.81 294 ILE A C 1
ATOM 2292 O O . ILE A 1 294 ? -29.459 7.033 7.078 1.00 94.81 294 ILE A O 1
ATOM 2296 N N . PRO A 1 295 ? -29.291 8.502 5.399 1.00 88.62 295 PRO A N 1
ATOM 2297 C CA . PRO A 1 295 ? -30.382 9.361 5.867 1.00 88.62 295 PRO A CA 1
ATOM 2298 C C . PRO A 1 295 ? -31.740 8.648 5.962 1.00 88.62 295 PRO A C 1
ATOM 2300 O O . PRO A 1 295 ? -32.650 9.130 6.631 1.00 88.62 295 PRO A O 1
ATOM 2303 N N . THR A 1 296 ? -31.902 7.507 5.288 1.00 90.81 296 THR A N 1
ATOM 2304 C CA . THR A 1 296 ? -33.152 6.735 5.248 1.00 90.81 296 THR A CA 1
ATOM 2305 C C . THR A 1 296 ? -33.287 5.722 6.383 1.00 90.81 296 THR A C 1
ATOM 2307 O O . THR A 1 296 ? -34.341 5.099 6.513 1.00 90.81 296 THR A O 1
ATOM 2310 N N . HIS A 1 297 ? -32.254 5.536 7.210 1.00 92.88 297 HIS A N 1
ATOM 2311 C CA . HIS A 1 297 ? -32.302 4.563 8.293 1.00 92.88 297 HIS A CA 1
ATOM 2312 C C . HIS A 1 297 ? -33.228 5.050 9.431 1.00 92.88 297 HIS A C 1
ATOM 2314 O O . HIS A 1 297 ? -33.054 6.167 9.930 1.00 92.88 297 HIS A O 1
ATOM 2320 N N . PRO A 1 298 ? -34.194 4.232 9.897 1.00 87.62 298 PRO A N 1
ATOM 2321 C CA . PRO A 1 298 ? -35.263 4.678 10.799 1.00 87.62 298 PRO A CA 1
ATOM 2322 C C . PRO A 1 298 ? -34.764 5.202 12.155 1.00 87.62 298 PRO A C 1
ATOM 2324 O O . PRO A 1 298 ? -35.417 6.044 12.765 1.00 87.62 298 PRO A O 1
ATOM 2327 N N . GLY A 1 299 ? -33.596 4.746 12.620 1.00 89.62 299 GLY A N 1
ATOM 2328 C CA . GLY A 1 299 ? -32.980 5.225 13.864 1.00 89.62 299 GLY A CA 1
ATOM 2329 C C . GLY A 1 299 ? -32.153 6.512 13.733 1.00 89.62 299 GLY A C 1
ATOM 2330 O O . GLY A 1 299 ? -31.830 7.128 14.745 1.00 89.62 299 GLY A O 1
ATOM 2331 N N . VAL A 1 300 ? -31.808 6.936 12.512 1.00 93.88 300 VAL A N 1
ATOM 2332 C CA . VAL A 1 300 ? -30.858 8.040 12.286 1.00 93.88 300 VAL A CA 1
ATOM 2333 C C . VAL A 1 300 ? -31.513 9.402 12.478 1.00 93.88 300 VAL A C 1
ATOM 2335 O O . VAL A 1 300 ? -30.948 10.249 13.165 1.00 93.88 300 VAL A O 1
ATOM 2338 N N . ALA A 1 301 ? -32.720 9.604 11.943 1.00 93.25 301 ALA A N 1
ATOM 2339 C CA . ALA A 1 301 ? -33.393 10.905 11.963 1.00 93.25 301 ALA A CA 1
ATOM 2340 C C . ALA A 1 301 ? -33.533 11.486 13.383 1.00 93.25 301 ALA A C 1
ATOM 2342 O O . ALA A 1 301 ? -33.190 12.643 13.618 1.00 93.25 301 ALA A O 1
ATOM 2343 N N . ALA A 1 302 ? -33.959 10.664 14.349 1.00 93.56 302 ALA A N 1
ATOM 2344 C CA . ALA A 1 302 ? -34.131 11.090 15.739 1.00 93.56 302 ALA A CA 1
ATOM 2345 C C . ALA A 1 302 ? -32.800 11.444 16.431 1.00 93.56 302 ALA A C 1
ATOM 2347 O O . ALA A 1 302 ? -32.750 12.341 17.277 1.00 93.56 302 ALA A O 1
ATOM 2348 N N . VAL A 1 303 ? -31.715 10.740 16.092 1.00 95.75 303 VAL A N 1
ATOM 2349 C CA . VAL A 1 303 ? -30.378 11.017 16.634 1.00 95.75 303 VAL A CA 1
ATOM 2350 C C . VAL A 1 303 ? -29.809 12.293 16.017 1.00 95.75 303 VAL A C 1
ATOM 2352 O O . VAL A 1 303 ? -29.346 13.156 16.760 1.00 95.75 303 VAL A O 1
ATOM 2355 N N . VAL A 1 304 ? -29.905 12.448 14.694 1.00 95.81 304 VAL A N 1
ATOM 2356 C CA . VAL A 1 304 ? -29.465 13.647 13.962 1.00 95.81 304 VAL A CA 1
ATOM 2357 C C . VAL A 1 304 ? -30.165 14.895 14.493 1.00 95.81 304 VAL A C 1
ATOM 2359 O O . VAL A 1 304 ? -29.490 15.851 14.862 1.00 95.81 304 VAL A O 1
ATOM 2362 N N . GLU A 1 305 ? -31.492 14.866 14.650 1.00 93.94 305 GLU A N 1
ATOM 2363 C CA . GLU A 1 305 ? -32.247 16.000 15.196 1.00 93.94 305 GLU A CA 1
ATOM 2364 C C . GLU A 1 305 ? -31.729 16.418 16.585 1.00 93.94 305 GLU A C 1
ATOM 2366 O O . GLU A 1 305 ? -31.510 17.601 16.854 1.00 93.94 305 GLU A O 1
ATOM 2371 N N . ARG A 1 306 ? -31.471 15.447 17.470 1.00 94.12 306 ARG A N 1
ATOM 2372 C CA . ARG A 1 306 ? -30.949 15.710 18.819 1.00 94.12 306 ARG A CA 1
ATOM 2373 C C . ARG A 1 306 ? -29.539 16.302 18.795 1.00 94.12 306 ARG A C 1
ATOM 2375 O O . ARG A 1 306 ? -29.227 17.153 19.630 1.00 94.12 306 ARG A O 1
ATOM 2382 N N . LEU A 1 307 ? -28.684 15.841 17.886 1.00 94.94 307 LEU A N 1
ATOM 2383 C CA . LEU A 1 307 ? -27.330 16.366 17.712 1.00 94.94 307 LEU A CA 1
ATOM 2384 C C . LEU A 1 307 ? -27.359 17.805 17.169 1.00 94.94 307 LEU A C 1
ATOM 2386 O O . LEU A 1 307 ? -26.701 18.680 17.736 1.00 94.94 307 LEU A O 1
ATOM 2390 N N . GLU A 1 308 ? -28.188 18.087 16.162 1.00 93.81 308 GLU A N 1
ATOM 2391 C CA . GLU A 1 308 ? -28.361 19.437 15.607 1.00 93.81 308 GLU A CA 1
ATOM 2392 C C . GLU A 1 308 ? -28.913 20.430 16.638 1.00 93.81 308 GLU A C 1
ATOM 2394 O O . GLU A 1 308 ? -28.443 21.566 16.730 1.00 93.81 308 GLU A O 1
ATOM 2399 N N . GLN A 1 309 ? -29.893 20.020 17.453 1.00 91.31 309 GLN A N 1
ATOM 2400 C CA . GLN A 1 309 ? -30.434 20.865 18.525 1.00 91.31 309 GLN A CA 1
ATOM 2401 C C . GLN A 1 309 ? -29.338 21.321 19.501 1.00 91.31 309 GLN A C 1
ATOM 2403 O O . GLN A 1 309 ? -29.372 22.454 19.981 1.00 91.31 309 GLN A O 1
ATOM 2408 N N . ARG A 1 310 ? -28.336 20.474 19.767 1.00 87.12 310 ARG A N 1
ATOM 2409 C CA . ARG A 1 310 ? -27.201 20.826 20.635 1.00 87.12 310 ARG A CA 1
ATOM 2410 C C . ARG A 1 310 ? -26.213 21.766 19.976 1.00 87.12 310 ARG A C 1
ATOM 2412 O O . ARG A 1 310 ? -25.705 22.646 20.662 1.00 87.12 310 ARG A O 1
ATOM 2419 N N . GLN A 1 311 ? -25.945 21.600 18.683 1.00 88.56 311 GLN A N 1
ATOM 2420 C CA . GLN A 1 311 ? -25.113 22.555 17.949 1.00 88.56 311 GLN A CA 1
ATOM 2421 C C . GLN A 1 311 ? -25.731 23.956 17.971 1.00 88.56 311 GLN A C 1
ATOM 2423 O O . GLN A 1 311 ? -25.018 24.925 18.191 1.00 88.56 311 GLN A O 1
ATOM 2428 N N . ARG A 1 312 ? -27.057 24.061 17.798 1.00 87.56 312 ARG A N 1
ATOM 2429 C CA . ARG A 1 312 ? -27.780 25.348 17.798 1.00 87.56 312 ARG A CA 1
ATOM 2430 C C . ARG A 1 312 ? -27.905 25.994 19.182 1.00 87.56 312 ARG A C 1
ATOM 2432 O O . ARG A 1 312 ? -28.177 27.185 19.263 1.00 87.56 312 ARG A O 1
ATOM 2439 N N . GLY A 1 313 ? -27.777 25.212 20.255 1.00 81.25 313 GLY A N 1
ATOM 2440 C CA . GLY A 1 313 ? -27.839 25.688 21.642 1.00 81.25 313 GLY A CA 1
ATOM 2441 C C . GLY A 1 313 ? -26.509 26.214 22.197 1.00 81.25 313 GLY A C 1
ATOM 2442 O O . GLY A 1 313 ? -26.438 26.495 23.394 1.00 81.25 313 GLY A O 1
ATOM 2443 N N . ARG A 1 314 ? -25.469 26.298 21.364 1.00 63.09 314 ARG A N 1
ATOM 2444 C CA . ARG A 1 314 ? -24.144 26.851 21.673 1.00 63.09 314 ARG A CA 1
ATOM 2445 C C . ARG A 1 314 ? -23.970 28.219 21.038 1.00 63.09 314 ARG A C 1
ATOM 2447 O O . ARG A 1 314 ? -23.289 29.045 21.680 1.00 63.09 314 ARG A O 1
#

Sequence (314 aa):
MARPKDETMQQLQALAHEPAAQAAFAATLLTPRYGRSVHQAALAVLERHPHPPAREALHRLYQRLNARQGAADPGTYLRAAIVRALRPMATPADRSLLQQAVTTYEFPPPAFKEEAAMLRSAALLALQELDDPTVPYHAVRLLADEYTDPMSGEPALTAVRLLAAHEAYQPLYYYVTQPASHCLPEVTSECLRHLVELPEELLPGLVERYAGATEEVVLVGLFDLLLQHRTGPHHVDFLMDYLQQGAHLDACRYLAVCLVASGREELLSRLLVLAPWVQEPARVDLLLEALALIPTHPGVAAVVERLEQRQRGR

pLDDT: mean 95.15, std 6.25, range [46.12, 98.75]

Secondary structure (DSSP, 8-state):
---HHHHHHHHHHHGGG-HHHHHHHHHHT-STTS-HHHHHHHHHHHHHS--GGGHHHHHHHHHHHHTTTTTTSGGGHHHHHHHHHHGGG--GGGHHHHHHHHT-----TTT-----HHHHHHHHHHHHHTT-TTHHHHHHHHHT-TT--TTT-TTHHHHHHHHHHTT-HHHHHHHHHS-GGGS-HHHHHHHHHH-TTS-GGGHHHHHHHHTT-S-HHHHHHHHHHHHH-TTS---HHHHHHHHHH-S-HHHHHHHHHHHHHT--HHHHHHHHHHGGG---HHHHHHHHHHHTT-TT-TTHHHHHHHHHHHHHT-